Protein 2HAF (pdb70)

B-factor: mean 51.18, std 11.66, range [26.02, 93.66]

Foldseek 3Di:
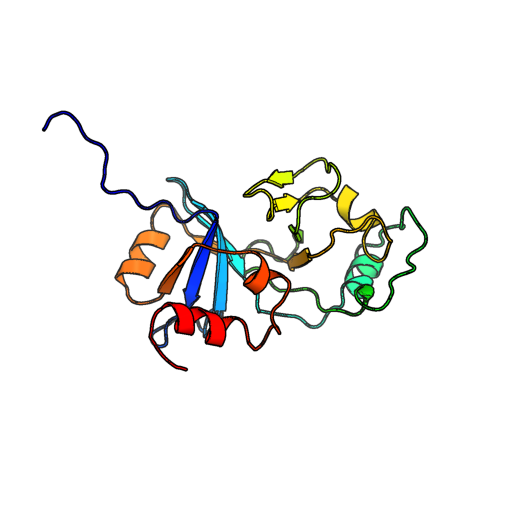DVDDDPPDDDQALKWWAFDPPADPVVCHGWIWHWHDDDQFWTWIFTQQAFDDAFQLRVLVVVPPAAPDPLQQVPSRRHTAGAGADAQQVFKKKWFQDADDDDAKADDDNGIIIGRDPVQSNCPSHPRHGPFIHIHGGHHITGRCVVVVCVVVSGTDMDRHDVCLRGPAPSVCSNQVVCVVVVDHD

CATH classification: 3.40.1740.10 (+1 more: 3.30.70.1300)

Secondary structure (DSSP, 8-state):
-----------TTEEEEE-SS--SGGGTT-EEEEEEEEBTEEEEEESS-EEEEEHHHHHHHTT---SS-----SGGGSEEEE--SEEEEEEEEEE---S--SSEEE-SSS-EEE-SGGGGGGTTSTTS-SSEEEEEEEEEEETTHHHHHHHTTSEEEEE--HHHHHSS-GGGHHHHHHHHTS---

Solvent-accessible surface area: 9983 Å² total; per-residue (Å²): 152,147,148,154,133,46,191,89,97,77,9,37,38,48,4,0,0,1,46,103,71,35,78,72,111,89,19,60,154,0,0,0,0,0,4,88,21,64,95,124,5,9,33,0,0,8,0,23,22,64,63,148,70,52,4,13,19,12,8,158,136,68,120,25,148,64,60,124,118,49,75,67,88,115,43,16,135,117,52,0,10,21,0,0,67,56,47,98,113,142,34,20,7,0,2,41,45,119,78,162,15,138,49,54,86,122,42,38,119,59,1,1,5,0,75,16,126,44,0,17,34,15,0,0,0,131,17,8,4,158,10,32,12,1,0,43,0,50,1,38,22,84,65,30,36,1,50,78,49,41,112,107,92,10,7,48,46,26,72,14,57,22,88,17,1,36,81,15,69,34,159,60,3,29,56,82,5,3,97,145,49,60,74,90,103

Radius of gyration: 17.04 Å; Cα contacts (8 Å, |Δi|>4): 390; chains: 1; bounding box: 37×43×51 Å

Str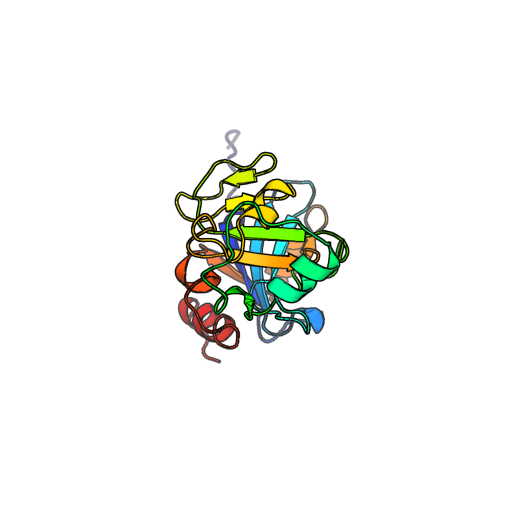ucture (mmCIF, N/CA/C/O backbone):
data_2HAF
#
_entry.id   2HAF
#
_cell.length_a   59.36
_cell.length_b   59.36
_cell.length_c   236.74
_cell.angle_alpha   90.00
_cell.angle_beta   90.00
_cell.angle_gamma   120.00
#
_symmetry.space_group_name_H-M   'P 61 2 2'
#
loop_
_entity.id
_entity.type
_entity.pdbx_description
1 polymer 'Putative translation repressor'
2 water water
#
loop_
_atom_site.group_PDB
_atom_site.id
_atom_site.type_symbol
_atom_site.label_atom_id
_atom_site.label_alt_id
_atom_site.label_comp_id
_atom_site.label_asym_id
_atom_site.label_entity_id
_atom_site.label_seq_id
_atom_site.pdbx_PDB_ins_code
_atom_site.Cartn_x
_atom_site.Cartn_y
_atom_site.Cartn_z
_atom_site.occupancy
_atom_site.B_iso_or_equiv
_atom_site.auth_seq_id
_atom_site.auth_comp_id
_atom_site.auth_asym_id
_atom_site.auth_atom_id
_atom_site.pdbx_PDB_model_num
ATOM 1 N N . SER A 1 8 ? -17.934 3.447 -35.643 1.00 63.44 8 SER A N 1
ATOM 2 C CA . SER A 1 8 ? -17.551 4.810 -35.098 1.00 64.82 8 SER A CA 1
ATOM 3 C C . SER A 1 8 ? -18.373 5.240 -33.883 1.00 64.86 8 SER A C 1
ATOM 4 O O . SER A 1 8 ? -17.879 5.886 -32.978 1.00 65.84 8 SER A O 1
ATOM 7 N N . ASP A 1 9 ? -19.660 4.941 -33.890 1.00 63.46 9 ASP A N 1
ATOM 8 C CA . ASP A 1 9 ? -20.516 5.184 -32.726 1.00 61.15 9 ASP A CA 1
ATOM 9 C C . ASP A 1 9 ? -20.490 3.866 -31.924 1.00 59.76 9 ASP A C 1
ATOM 10 O O . ASP A 1 9 ? -20.820 3.806 -30.724 1.00 59.35 9 ASP A O 1
ATOM 15 N N . ILE A 1 10 ? -20.086 2.806 -32.620 1.00 58.81 10 ILE A N 1
ATOM 16 C CA . ILE A 1 10 ? -19.964 1.477 -32.036 1.00 57.23 10 ILE A CA 1
ATOM 17 C C . ILE A 1 10 ? -18.593 1.377 -31.401 1.00 57.21 10 ILE A C 1
ATOM 18 O O . ILE A 1 10 ? -17.573 1.335 -32.085 1.00 55.38 10 ILE A O 1
ATOM 23 N N . GLU A 1 11 ? -18.596 1.378 -30.078 1.00 59.25 11 GLU A N 1
ATOM 24 C CA . GLU A 1 11 ? -17.384 1.295 -29.294 1.00 62.83 11 GLU A CA 1
ATOM 25 C C . GLU A 1 11 ? -17.297 -0.086 -28.679 1.00 64.96 11 GLU A C 1
ATOM 26 O O . GLU A 1 11 ? -18.307 -0.752 -28.464 1.00 65.70 11 GLU A O 1
ATOM 32 N N . VAL A 1 12 ? -16.079 -0.520 -28.399 1.00 67.37 12 VAL A N 1
ATOM 33 C CA . VAL A 1 12 ? -15.865 -1.821 -27.796 1.00 69.89 12 VAL A CA 1
ATOM 34 C C . VAL A 1 12 ? -14.702 -1.704 -26.817 1.00 73.10 12 VAL A C 1
ATOM 35 O O . VAL A 1 12 ? -14.579 -2.499 -25.887 1.00 75.35 12 VAL A O 1
ATOM 39 N N . GLY A 1 13 ? -13.864 -0.690 -27.015 1.00 75.38 13 GLY A N 1
ATOM 40 C CA . GLY A 1 13 ? -12.724 -0.499 -26.140 1.00 78.22 13 GLY A CA 1
ATOM 41 C C . GLY A 1 13 ? -11.745 -1.638 -26.320 1.00 80.86 13 GLY A C 1
ATOM 42 O O . GLY A 1 13 ? -12.122 -2.807 -26.268 1.00 80.69 13 GLY A O 1
ATOM 43 N N . HIS A 1 14 ? -10.480 -1.307 -26.542 1.00 84.07 14 HIS A N 1
ATOM 44 C CA . HIS A 1 14 ? -9.467 -2.334 -26.739 1.00 87.07 14 HIS A CA 1
ATOM 45 C C . HIS A 1 14 ? -9.434 -3.239 -25.508 1.00 87.81 14 HIS A C 1
ATOM 46 O O . HIS A 1 14 ? -9.001 -4.393 -25.582 1.00 87.51 14 HIS A O 1
ATOM 53 N N . SER A 1 15 ? -9.899 -2.695 -24.382 1.00 88.67 15 SER A N 1
ATOM 54 C CA . SER A 1 15 ? -9.950 -3.421 -23.111 1.00 89.69 15 SER A CA 1
ATOM 55 C C . SER A 1 15 ? -8.655 -4.184 -22.814 1.00 89.58 15 SER A C 1
ATOM 56 O O . SER A 1 15 ? -7.584 -3.835 -23.320 1.00 90.26 15 SER A O 1
ATOM 59 N N . MET A 1 16 ? -8.770 -5.217 -21.979 1.00 88.35 16 MET A N 1
ATOM 60 C CA . MET A 1 16 ? -7.640 -6.065 -21.602 1.00 86.41 16 MET A CA 1
ATOM 61 C C . MET A 1 16 ? -8.059 -7.091 -20.545 1.00 84.54 16 MET A C 1
ATOM 62 O O . MET A 1 16 ? -7.809 -8.291 -20.704 1.00 85.01 16 MET A O 1
ATOM 67 N N . ASN A 1 17 ? -8.713 -6.604 -19.487 1.00 80.79 17 ASN A N 1
ATOM 68 C CA . ASN A 1 17 ? -9.181 -7.409 -18.353 1.00 76.97 17 ASN A CA 1
ATOM 69 C C . ASN A 1 17 ? -8.166 -8.442 -17.849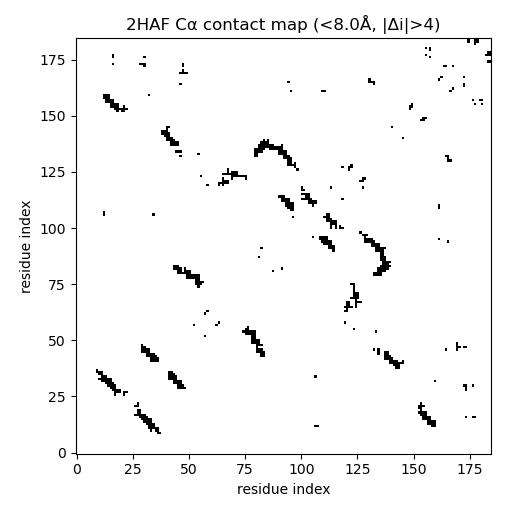 1.00 74.20 17 ASN A C 1
ATOM 70 O O . ASN A 1 17 ? -8.057 -9.552 -18.379 1.00 74.10 17 ASN A O 1
ATOM 75 N N . LEU A 1 18 ? -7.451 -8.069 -16.795 1.00 70.08 18 LEU A N 1
ATOM 76 C CA . LEU A 1 18 ? -6.423 -8.919 -16.217 1.00 66.00 18 LEU A CA 1
ATOM 77 C C . LEU A 1 18 ? -6.864 -9.935 -15.167 1.00 63.87 18 LEU A C 1
ATOM 78 O O . LEU A 1 18 ? -6.039 -10.373 -14.369 1.00 64.16 18 LEU A O 1
ATOM 83 N N . THR A 1 19 ? -8.135 -10.324 -15.132 1.00 60.41 19 THR A N 1
ATOM 84 C CA . THR A 1 19 ? -8.498 -11.314 -14.124 1.00 58.31 19 THR A CA 1
ATOM 85 C C . THR A 1 19 ? -7.986 -12.637 -14.671 1.00 55.09 19 THR A C 1
ATOM 86 O O . THR A 1 19 ? -7.892 -12.814 -15.885 1.00 52.93 19 THR A O 1
ATOM 90 N N . ASN A 1 20 ? -7.652 -13.555 -13.770 1.00 52.54 20 ASN A N 1
ATOM 91 C CA . ASN A 1 20 ? -7.081 -14.847 -14.140 1.00 50.65 20 ASN A CA 1
ATOM 92 C C . ASN A 1 20 ? -5.796 -14.624 -14.941 1.00 48.95 20 ASN A C 1
ATOM 93 O O . ASN A 1 20 ? -5.462 -15.381 -15.858 1.00 47.52 20 ASN A O 1
ATOM 98 N N . HIS A 1 21 ? -5.085 -13.565 -14.572 1.00 46.42 21 HIS A N 1
ATOM 99 C CA . HIS A 1 21 ? -3.831 -13.196 -15.208 1.00 44.36 21 HIS A CA 1
ATOM 100 C C . HIS A 1 21 ? -2.782 -13.006 -14.123 1.00 42.93 21 HIS A C 1
ATOM 101 O O . HIS A 1 21 ? -3.110 -12.632 -12.991 1.00 42.39 21 HIS A O 1
ATOM 108 N N . PHE A 1 22 ? -1.526 -13.272 -14.470 1.00 40.39 22 PHE A N 1
ATOM 109 C CA . PHE A 1 22 ? -0.427 -13.094 -13.529 1.00 39.21 22 PHE A CA 1
ATOM 110 C C . PHE A 1 22 ? 0.239 -11.746 -13.769 1.00 38.85 22 PHE A C 1
ATOM 111 O O . PHE A 1 22 ? 0.431 -11.338 -14.910 1.00 41.26 22 PHE A O 1
ATOM 119 N N . LEU A 1 23 ? 0.583 -11.044 -12.707 1.00 38.02 23 LEU A N 1
ATOM 120 C CA . LEU A 1 23 ? 1.319 -9.802 -12.872 1.00 39.30 23 LEU A CA 1
ATOM 121 C C . LEU A 1 23 ? 2.746 -10.209 -12.512 1.00 40.65 23 LEU A C 1
ATOM 122 O O . LEU A 1 23 ? 2.989 -10.706 -11.410 1.00 43.38 23 LEU A O 1
ATOM 127 N N . VAL A 1 24 ? 3.686 -10.027 -13.430 1.00 39.18 24 VAL A N 1
ATOM 128 C CA . VAL A 1 24 ? 5.062 -10.410 -13.165 1.00 38.49 24 VAL A CA 1
ATOM 129 C C . VAL A 1 24 ? 5.923 -9.187 -12.896 1.00 40.15 24 VAL A C 1
ATOM 130 O O . VAL A 1 24 ? 6.122 -8.364 -13.782 1.00 41.79 24 VAL A O 1
ATOM 134 N N . ALA A 1 25 ? 6.428 -9.061 -11.674 1.00 41.66 25 ALA A N 1
ATOM 135 C CA . ALA A 1 25 ? 7.276 -7.929 -11.323 1.00 43.86 25 ALA A CA 1
ATOM 136 C C . ALA A 1 25 ? 8.428 -7.828 -12.318 1.00 47.70 25 ALA A C 1
ATOM 137 O O . ALA A 1 25 ? 9.030 -8.835 -12.689 1.00 47.76 25 ALA A O 1
ATOM 139 N N . MET A 1 26 ? 8.728 -6.610 -12.756 1.00 52.74 26 MET A N 1
ATOM 140 C CA . MET A 1 26 ? 9.818 -6.383 -13.701 1.00 57.23 26 MET A CA 1
ATOM 141 C C . MET A 1 26 ? 11.024 -5.755 -13.007 1.00 57.89 26 MET A C 1
ATOM 142 O O . MET A 1 26 ? 10.861 -5.037 -12.020 1.00 59.72 26 MET A O 1
ATOM 147 N N . PRO A 1 27 ? 12.250 -6.026 -13.503 1.00 58.64 27 PRO A N 1
ATOM 148 C CA . PRO A 1 27 ? 13.472 -5.464 -12.913 1.00 58.70 27 PRO A CA 1
ATOM 149 C C . PRO A 1 27 ? 13.296 -4.016 -12.437 1.00 59.35 27 PRO A C 1
ATOM 150 O O . PRO A 1 27 ? 13.739 -3.657 -11.348 1.00 57.51 27 PRO A O 1
ATOM 154 N N . SER A 1 28 ? 12.638 -3.193 -13.250 1.00 61.68 28 SER A N 1
ATOM 155 C CA . SER A 1 28 ? 12.379 -1.804 -12.868 1.00 63.20 28 SER A CA 1
ATOM 156 C C . SER A 1 28 ? 11.087 -1.711 -12.030 1.00 64.31 28 SER A C 1
ATOM 157 O O . SER A 1 28 ? 10.134 -1.017 -12.404 1.00 64.13 28 SER A O 1
ATOM 160 N N . MET A 1 29 ? 11.074 -2.427 -10.900 1.00 65.74 29 MET A N 1
ATOM 161 C CA . MET A 1 29 ? 9.941 -2.451 -9.963 1.00 66.92 29 MET A CA 1
ATOM 162 C C . MET A 1 29 ? 10.276 -1.584 -8.745 1.00 67.35 29 MET A C 1
ATOM 163 O O . MET A 1 29 ? 11.368 -1.707 -8.188 1.00 67.76 29 MET A O 1
ATOM 168 N N . LYS A 1 30 ? 9.348 -0.718 -8.332 1.00 67.39 30 LYS A N 1
ATOM 169 C CA . LYS A 1 30 ? 9.571 0.167 -7.180 1.00 67.60 30 LYS A CA 1
ATOM 170 C C . LYS A 1 30 ? 9.310 -0.488 -5.809 1.00 67.97 30 LYS A C 1
ATOM 171 O O . LYS A 1 30 ? 10.247 -0.971 -5.162 1.00 67.94 30 LYS A O 1
ATOM 173 N N . ASP A 1 31 ? 8.047 -0.496 -5.374 1.00 67.51 31 ASP A N 1
ATOM 174 C CA . ASP A 1 31 ? 7.647 -1.084 -4.085 1.00 66.84 31 ASP A CA 1
ATOM 175 C C . ASP A 1 31 ? 8.435 -2.384 -3.833 1.00 64.77 31 ASP A C 1
ATOM 176 O O . ASP A 1 31 ? 8.006 -3.461 -4.251 1.00 64.61 31 ASP A O 1
ATOM 181 N N . PRO A 1 32 ? 9.586 -2.293 -3.126 1.00 62.63 32 PRO A N 1
ATOM 182 C CA . PRO A 1 32 ? 10.471 -3.425 -2.799 1.00 60.44 32 PRO A CA 1
ATOM 183 C C . PRO A 1 32 ? 9.679 -4.644 -2.351 1.00 58.01 32 PRO A C 1
ATOM 184 O O . PRO A 1 32 ? 10.104 -5.784 -2.509 1.00 56.53 32 PRO A O 1
ATOM 188 N N . TYR A 1 33 ? 8.523 -4.363 -1.770 1.00 56.09 33 TYR A N 1
ATOM 189 C CA . TYR A 1 33 ? 7.611 -5.378 -1.290 1.00 54.05 33 TYR A CA 1
ATOM 190 C C . TYR A 1 33 ? 7.332 -6.361 -2.433 1.00 52.60 33 TYR A C 1
ATOM 191 O O . TYR A 1 33 ? 7.256 -7.576 -2.222 1.00 52.32 33 TYR A O 1
ATOM 200 N N . PHE A 1 34 ? 7.189 -5.817 -3.645 1.00 48.90 34 PHE A N 1
ATOM 201 C CA . PHE A 1 34 ? 6.886 -6.613 -4.829 1.00 44.42 34 PHE A CA 1
ATOM 202 C C . PHE A 1 34 ? 8.079 -7.005 -5.694 1.00 44.01 34 PHE A C 1
ATOM 203 O O . PHE A 1 34 ? 7.898 -7.592 -6.769 1.00 43.11 34 PHE A O 1
ATOM 211 N N . LYS A 1 35 ? 9.289 -6.692 -5.232 1.00 42.88 35 LYS A N 1
ATOM 212 C CA . LYS A 1 35 ? 10.490 -7.024 -5.991 1.00 41.43 35 LYS A CA 1
ATOM 213 C C . LYS A 1 35 ? 10.516 -8.519 -6.283 1.00 41.16 35 LYS A C 1
ATOM 214 O O . LYS A 1 35 ? 10.704 -9.330 -5.379 1.00 39.56 35 LYS A O 1
ATOM 216 N N . ARG A 1 36 ? 10.317 -8.864 -7.555 1.00 41.78 36 ARG A N 1
ATOM 217 C CA . ARG A 1 36 ? 10.309 -10.251 -8.028 1.00 41.66 36 ARG A CA 1
ATOM 218 C C . ARG A 1 36 ? 9.109 -11.037 -7.545 1.00 39.19 36 ARG A C 1
ATOM 219 O O . ARG A 1 36 ? 9.239 -12.175 -7.096 1.00 40.60 36 ARG A O 1
ATOM 227 N N . SER A 1 37 ? 7.938 -10.430 -7.650 1.00 36.25 37 SER A N 1
ATOM 228 C CA . SER A 1 37 ? 6.703 -11.068 -7.223 1.00 32.26 37 SER A CA 1
ATOM 229 C C . SER A 1 37 ? 5.911 -11.535 -8.426 1.00 30.49 37 SER A C 1
ATOM 230 O O . SER A 1 37 ? 6.126 -11.078 -9.544 1.00 30.62 37 SER A O 1
ATOM 233 N N . VAL A 1 38 ? 5.018 -12.482 -8.202 1.00 30.32 38 VAL A N 1
ATOM 234 C CA . VAL A 1 38 ? 4.142 -12.966 -9.262 1.00 31.24 38 VAL A CA 1
ATOM 235 C C . VAL A 1 38 ? 2.780 -12.830 -8.608 1.00 33.48 38 VAL A C 1
ATOM 236 O O . VAL A 1 38 ? 2.560 -13.316 -7.487 1.00 34.62 38 VAL A O 1
ATOM 240 N N . ILE A 1 39 ? 1.864 -12.152 -9.279 1.00 33.78 39 ILE A N 1
ATOM 241 C CA . ILE A 1 39 ? 0.568 -11.954 -8.670 1.00 34.94 39 ILE A CA 1
ATOM 242 C C . ILE A 1 39 ? -0.601 -12.466 -9.480 1.00 35.75 39 ILE A C 1
ATOM 243 O O . ILE A 1 39 ? -0.752 -12.140 -10.659 1.00 36.24 39 ILE A O 1
ATOM 248 N N . TYR A 1 40 ? -1.422 -13.289 -8.839 1.00 36.88 40 TYR A N 1
ATOM 249 C CA . TYR A 1 40 ? -2.599 -13.807 -9.501 1.00 38.46 40 TYR A CA 1
ATOM 250 C C . TYR A 1 40 ? -3.665 -12.761 -9.312 1.00 40.64 40 TYR A C 1
ATOM 251 O O . TYR A 1 40 ? -4.009 -12.413 -8.172 1.00 39.66 40 TYR A O 1
ATOM 260 N N . ILE A 1 41 ? -4.175 -12.246 -10.426 1.00 42.22 41 ILE A N 1
ATOM 261 C CA . ILE A 1 41 ? -5.209 -11.230 -10.360 1.00 44.08 41 ILE A CA 1
ATOM 262 C C . ILE A 1 41 ? -6.601 -11.850 -10.296 1.00 46.01 41 ILE A C 1
ATOM 263 O O . ILE A 1 41 ? -7.039 -12.571 -11.206 1.00 44.65 41 ILE A O 1
ATOM 268 N N . CYS A 1 42 ? -7.270 -11.559 -9.182 1.00 48.16 42 CYS A N 1
ATOM 269 C CA . CYS A 1 42 ? -8.601 -12.062 -8.888 1.00 51.03 42 CYS A CA 1
ATOM 270 C C . CYS A 1 42 ? -9.713 -11.225 -9.460 1.00 52.04 42 CYS A C 1
ATOM 271 O O . CYS A 1 42 ? -10.533 -11.712 -10.235 1.00 51.58 42 CYS A O 1
ATOM 274 N N . GLU A 1 43 ? -9.747 -9.963 -9.056 1.00 54.08 43 GLU A N 1
ATOM 275 C CA . GLU A 1 43 ? -10.770 -9.059 -9.532 1.00 56.85 43 GLU A CA 1
ATOM 276 C C . GLU A 1 43 ? -10.154 -7.879 -10.269 1.00 57.84 43 GLU A C 1
ATOM 277 O O . GLU A 1 43 ? -9.096 -7.378 -9.897 1.00 57.21 43 GLU A O 1
ATOM 283 N N . HIS A 1 44 ? -10.827 -7.440 -11.322 1.00 59.67 44 HIS A N 1
ATOM 284 C CA . HIS A 1 44 ? -10.334 -6.324 -12.104 1.00 62.77 44 HIS A CA 1
ATOM 285 C C . HIS A 1 44 ? -11.478 -5.587 -12.794 1.00 64.69 44 HIS A C 1
ATOM 286 O O . HIS A 1 44 ? -11.741 -5.792 -13.980 1.00 64.78 44 HIS A O 1
ATOM 293 N N . ASN A 1 45 ? -12.158 -4.731 -12.039 1.00 66.83 45 ASN A N 1
ATOM 294 C CA . ASN A 1 45 ? -13.274 -3.951 -12.559 1.00 68.32 45 ASN A CA 1
ATOM 295 C C . ASN A 1 45 ? -12.850 -2.492 -12.611 1.00 70.07 45 ASN A C 1
ATOM 296 O O . ASN A 1 45 ? -11.657 -2.181 -12.606 1.00 69.89 45 ASN A O 1
ATOM 301 N N . GLN A 1 46 ? -13.836 -1.599 -12.639 1.00 71.61 46 GLN A N 1
ATOM 302 C CA . GLN A 1 46 ? -13.573 -0.163 -12.699 1.00 71.79 46 GLN A CA 1
ATOM 303 C C . GLN A 1 46 ? -13.550 0.493 -11.323 1.00 70.95 46 GLN A C 1
ATOM 304 O O . GLN A 1 46 ? -13.800 1.690 -11.197 1.00 72.10 46 GLN A O 1
ATOM 306 N N . ASP A 1 47 ? -13.249 -0.290 -10.295 1.00 69.38 47 ASP A N 1
ATOM 307 C CA . ASP A 1 47 ? -13.189 0.223 -8.931 1.00 68.47 47 ASP A CA 1
ATOM 308 C C . ASP A 1 47 ? -11.871 -0.200 -8.308 1.00 67.44 47 ASP A C 1
ATOM 309 O O . ASP A 1 47 ? -11.703 -0.157 -7.085 1.00 66.99 47 ASP A O 1
ATOM 314 N N . GLY A 1 48 ? -10.938 -0.609 -9.164 1.00 66.16 48 GLY A N 1
ATOM 315 C CA . GLY A 1 48 ? -9.638 -1.059 -8.702 1.00 62.64 48 GLY A CA 1
ATOM 316 C C . GLY A 1 48 ? -9.403 -2.530 -9.015 1.00 60.82 48 GLY A C 1
ATOM 317 O O . GLY A 1 48 ? -10.146 -3.137 -9.798 1.00 59.69 48 GLY A O 1
ATOM 318 N N . ALA A 1 49 ? -8.376 -3.107 -8.391 1.00 58.70 49 ALA A N 1
ATOM 319 C CA . ALA A 1 49 ? -8.029 -4.505 -8.618 1.00 55.86 49 ALA A CA 1
ATOM 320 C C . ALA A 1 49 ? -7.676 -5.241 -7.330 1.00 54.03 49 ALA A C 1
ATOM 321 O O . ALA A 1 49 ? -7.281 -4.624 -6.337 1.00 53.47 49 ALA A O 1
ATOM 323 N N . MET A 1 50 ? -7.823 -6.564 -7.362 1.00 52.14 50 MET A N 1
ATOM 324 C CA . MET A 1 50 ? -7.520 -7.420 -6.217 1.00 50.77 50 MET A CA 1
ATOM 325 C C . MET A 1 50 ? -6.727 -8.656 -6.664 1.00 49.32 50 MET A C 1
ATOM 326 O O . MET A 1 50 ? -7.226 -9.490 -7.431 1.00 48.73 50 MET A O 1
ATOM 331 N N . GLY A 1 51 ? -5.489 -8.764 -6.187 1.00 46.93 51 GLY A N 1
ATOM 332 C CA . GLY A 1 51 ? -4.656 -9.897 -6.552 1.00 45.43 51 GLY A CA 1
ATOM 333 C C . GLY A 1 51 ? -4.015 -10.581 -5.360 1.00 44.83 51 GLY A C 1
ATOM 334 O O . GLY A 1 51 ? -3.985 -10.040 -4.250 1.00 45.47 51 GLY A O 1
ATOM 335 N N . LEU A 1 52 ? -3.497 -11.782 -5.584 1.00 42.92 52 LEU A N 1
ATOM 336 C CA . LEU A 1 52 ? -2.845 -12.537 -4.519 1.00 39.86 52 LEU A CA 1
ATOM 337 C C . LEU A 1 52 ? -1.430 -12.884 -4.923 1.00 38.56 52 LEU A C 1
ATOM 338 O O . LEU A 1 52 ? -1.214 -13.486 -5.975 1.00 37.96 52 LEU A O 1
ATOM 343 N N . MET A 1 53 ? -0.462 -12.484 -4.107 1.00 38.09 53 MET A N 1
ATOM 344 C CA . MET A 1 53 ? 0.918 -12.830 -4.408 1.00 39.65 53 MET A CA 1
ATOM 345 C C . MET A 1 53 ? 0.974 -14.337 -4.258 1.00 39.32 53 MET A C 1
ATOM 346 O O . MET A 1 53 ? 0.350 -14.887 -3.354 1.00 40.03 53 MET A O 1
ATOM 351 N N . ILE A 1 54 ? 1.718 -15.013 -5.121 1.00 38.27 54 ILE A N 1
ATOM 352 C CA . ILE A 1 54 ? 1.789 -16.458 -5.017 1.00 38.96 54 ILE A CA 1
ATOM 353 C C . ILE A 1 54 ? 3.181 -17.014 -4.706 1.00 38.95 54 ILE A C 1
ATOM 354 O O . ILE A 1 54 ? 3.374 -18.236 -4.734 1.00 39.65 54 ILE A O 1
ATOM 359 N N . ASN A 1 55 ? 4.144 -16.139 -4.407 1.00 37.07 55 ASN A N 1
ATOM 360 C CA . ASN A 1 55 ? 5.500 -16.595 -4.116 1.00 35.20 55 ASN A CA 1
ATOM 361 C C . ASN A 1 55 ? 6.154 -15.912 -2.933 1.00 34.87 55 ASN A C 1
ATOM 362 O O . ASN A 1 55 ? 7.371 -15.852 -2.834 1.00 34.56 55 ASN A O 1
ATOM 367 N N . ALA A 1 56 ? 5.341 -15.406 -2.023 1.00 35.21 56 ALA A N 1
ATOM 368 C CA . ALA A 1 56 ? 5.882 -14.770 -0.842 1.00 35.06 56 ALA A CA 1
ATOM 369 C C . ALA A 1 56 ? 5.502 -15.621 0.359 1.00 36.93 56 ALA A C 1
ATOM 370 O O . ALA A 1 56 ? 4.512 -15.338 1.026 1.00 39.52 56 ALA A O 1
ATOM 372 N N . PRO A 1 57 ? 6.263 -16.696 0.631 1.00 37.79 57 PRO A N 1
ATOM 373 C CA . PRO A 1 57 ? 5.996 -17.592 1.770 1.00 37.72 57 PRO A CA 1
ATOM 374 C C . PRO A 1 57 ? 6.379 -16.923 3.076 1.00 37.74 57 PRO A C 1
ATOM 375 O O . PRO A 1 57 ? 7.275 -16.102 3.083 1.00 37.67 57 PRO A O 1
ATOM 379 N N . ILE A 1 58 ? 5.704 -17.265 4.172 1.00 39.76 58 ILE A N 1
ATOM 380 C CA . ILE A 1 58 ? 6.018 -16.665 5.466 1.00 40.45 58 ILE A CA 1
ATOM 381 C C . ILE A 1 58 ? 6.373 -17.675 6.525 1.00 42.90 58 ILE A C 1
ATOM 382 O O . ILE A 1 58 ? 6.358 -18.878 6.284 1.00 42.85 58 ILE A O 1
ATOM 387 N N . ASP A 1 59 ? 6.671 -17.162 7.715 1.00 47.28 59 ASP A N 1
ATOM 388 C CA . ASP A 1 59 ? 7.094 -17.972 8.853 1.00 49.90 59 ASP A CA 1
ATOM 389 C C . ASP A 1 59 ? 6.069 -18.826 9.549 1.00 50.01 59 ASP A C 1
ATOM 390 O O . ASP A 1 59 ? 6.293 -19.241 10.681 1.00 51.43 59 ASP A O 1
ATOM 395 N N . ILE A 1 60 ? 4.950 -19.094 8.896 1.00 49.82 60 ILE A N 1
ATOM 396 C CA . ILE A 1 60 ? 3.922 -19.914 9.506 1.00 47.58 60 ILE A CA 1
ATOM 397 C C . ILE A 1 60 ? 3.563 -21.044 8.572 1.00 46.53 60 ILE A C 1
ATOM 398 O O . ILE A 1 60 ? 3.449 -20.853 7.363 1.00 46.16 60 ILE A O 1
ATOM 403 N N . THR A 1 61 ? 3.382 -22.227 9.138 1.00 46.20 61 THR A N 1
ATOM 404 C CA . THR A 1 61 ? 3.017 -23.386 8.345 1.00 44.82 61 THR A CA 1
ATOM 405 C C . THR A 1 61 ? 1.491 -23.520 8.306 1.00 42.85 61 THR A C 1
ATOM 406 O O . THR A 1 61 ? 0.784 -22.923 9.124 1.00 40.30 61 THR A O 1
ATOM 410 N N . VAL A 1 62 ? 0.990 -24.295 7.345 1.00 41.85 62 VAL A N 1
ATOM 411 C CA . VAL A 1 62 ? -0.448 -24.499 7.195 1.00 39.64 62 VAL A CA 1
ATOM 412 C C . VAL A 1 62 ? -1.047 -25.072 8.466 1.00 39.93 62 VAL A C 1
ATOM 413 O O . VAL A 1 62 ? -2.061 -24.581 8.956 1.00 39.17 62 VAL A O 1
ATOM 417 N N . GLY A 1 63 ? -0.420 -26.110 9.008 1.00 40.54 63 GLY A N 1
ATOM 418 C CA . GLY A 1 63 ? -0.925 -26.666 10.247 1.00 40.94 63 GLY A CA 1
ATOM 419 C C . GLY A 1 63 ? -0.776 -25.604 11.330 1.00 42.07 63 GLY A C 1
ATOM 420 O O . GLY A 1 63 ? -1.549 -25.555 12.285 1.00 42.03 63 GLY A O 1
ATOM 421 N N . GLY A 1 64 ? 0.227 -24.743 11.166 1.00 42.83 64 GLY A N 1
ATOM 422 C CA . GLY A 1 64 ? 0.484 -23.686 12.126 1.00 43.09 64 GLY A CA 1
ATOM 423 C C . GLY A 1 64 ? -0.669 -22.728 12.340 1.00 44.63 64 GLY A C 1
ATOM 424 O O . GLY A 1 64 ? -1.089 -22.513 13.477 1.00 44.45 64 GLY A O 1
ATOM 425 N N . MET A 1 65 ? -1.190 -22.141 11.267 1.00 46.48 65 MET A N 1
ATOM 426 C CA . MET A 1 65 ? -2.292 -21.200 11.422 1.00 48.14 65 MET A CA 1
ATOM 427 C C . MET A 1 65 ? -3.600 -21.939 11.634 1.00 48.67 65 MET A C 1
ATOM 428 O O . MET A 1 65 ? -4.572 -21.374 12.137 1.00 48.42 65 MET A O 1
ATOM 433 N N . LEU A 1 66 ? -3.621 -23.211 11.259 1.00 48.85 66 LEU A N 1
ATOM 434 C CA . LEU A 1 66 ? -4.818 -24.006 11.452 1.00 49.56 66 LEU A CA 1
ATOM 435 C C . LEU A 1 66 ? -4.958 -24.155 12.968 1.00 52.27 66 LEU A C 1
ATOM 436 O O . LEU A 1 66 ? -6.055 -24.020 13.519 1.00 52.80 66 LEU A O 1
ATOM 441 N N . LYS A 1 67 ? -3.833 -24.407 13.638 1.00 54.16 67 LYS A N 1
ATOM 442 C CA . LYS A 1 67 ? -3.813 -24.554 15.089 1.00 56.36 67 LYS A CA 1
ATOM 443 C C . LYS A 1 67 ? -4.019 -23.199 15.732 1.00 57.43 67 LYS A C 1
ATOM 444 O O . LYS A 1 67 ? -4.653 -23.089 16.779 1.00 57.53 67 LYS A O 1
ATOM 450 N N . GLN A 1 68 ? -3.477 -22.166 15.098 1.00 58.53 68 GLN A N 1
ATOM 451 C CA . GLN A 1 68 ? -3.615 -20.808 15.605 1.00 59.20 68 GLN A CA 1
ATOM 452 C C . GLN A 1 68 ? -5.065 -20.353 15.545 1.00 59.90 68 GLN A C 1
ATOM 453 O O . GLN A 1 68 ? -5.622 -19.910 16.545 1.00 61.58 68 GLN A O 1
ATOM 459 N N . VAL A 1 69 ? -5.671 -20.450 14.368 1.00 60.41 69 VAL A N 1
ATOM 460 C CA . VAL A 1 69 ? -7.068 -20.063 14.206 1.00 60.60 69 VAL A CA 1
ATOM 461 C C . VAL A 1 69 ? -7.927 -21.065 14.979 1.00 61.17 69 VAL A C 1
ATOM 462 O O . VAL A 1 69 ? -9.136 -20.889 15.129 1.00 60.35 69 VAL A O 1
ATOM 466 N N . ASP A 1 70 ? -7.282 -22.125 15.455 1.00 61.27 70 ASP A N 1
ATOM 467 C CA . ASP A 1 70 ? -7.937 -23.167 16.231 1.00 62.63 70 ASP A CA 1
ATOM 468 C C . ASP A 1 70 ? -9.130 -23.809 15.524 1.00 62.77 70 ASP A C 1
ATOM 469 O O . ASP A 1 70 ? -10.254 -23.796 16.027 1.00 62.55 70 ASP A O 1
ATOM 474 N N . ILE A 1 71 ? -8.866 -24.390 14.361 1.00 62.48 71 ILE A N 1
ATOM 475 C CA . ILE A 1 71 ? -9.894 -25.043 13.565 1.00 62.23 71 ILE A CA 1
ATOM 476 C C . ILE A 1 71 ? -9.949 -26.537 13.860 1.00 63.00 71 ILE A C 1
ATOM 477 O O . ILE A 1 71 ? -8.959 -27.244 13.670 1.00 64.49 71 ILE A O 1
ATOM 482 N N . GLU A 1 72 ? -11.099 -27.019 14.320 1.00 62.48 72 GLU A N 1
ATOM 483 C CA . GLU A 1 72 ? -11.241 -28.445 14.593 1.00 63.50 72 GLU A CA 1
ATOM 484 C C . GLU A 1 72 ? -11.458 -29.197 13.264 1.00 61.72 72 GLU A C 1
ATOM 485 O O . GLU A 1 72 ? -12.488 -29.035 12.605 1.00 60.38 72 GLU A O 1
ATOM 491 N N . PRO A 1 73 ? -10.475 -30.018 12.848 1.00 60.46 73 PRO A N 1
ATOM 492 C CA . PRO A 1 73 ? -10.584 -30.776 11.593 1.00 60.54 73 PRO A CA 1
ATOM 493 C C . PRO A 1 73 ? -11.805 -31.694 11.469 1.00 61.07 73 PRO A C 1
ATOM 494 O O . PRO A 1 73 ? -12.256 -32.298 12.447 1.00 61.78 73 PRO A O 1
ATOM 498 N N . ALA A 1 74 ? -12.341 -31.780 10.256 1.00 60.87 74 ALA A N 1
ATOM 499 C CA . ALA A 1 74 ? -13.502 -32.612 9.982 1.00 60.67 74 ALA A CA 1
ATOM 500 C C . ALA A 1 74 ? -13.099 -34.079 9.947 1.00 61.36 74 ALA A C 1
ATOM 501 O O . ALA A 1 74 ? -13.729 -34.918 10.592 1.00 62.85 74 ALA A O 1
ATOM 503 N N . TYR A 1 75 ? -12.048 -34.383 9.190 1.00 60.93 75 TYR A N 1
ATOM 504 C CA . TYR A 1 75 ? -11.557 -35.750 9.066 1.00 60.23 75 TYR A CA 1
ATOM 505 C C . TYR A 1 75 ? -10.147 -35.881 9.622 1.00 61.28 75 TYR A C 1
ATOM 506 O O . TYR A 1 75 ? -9.465 -34.884 9.858 1.00 61.95 75 TYR A O 1
ATOM 515 N N . PRO A 1 76 ? -9.699 -37.117 9.872 1.00 62.41 76 PRO A N 1
ATOM 516 C CA . PRO A 1 76 ? -8.343 -37.276 10.396 1.00 62.04 76 PRO A CA 1
ATOM 517 C C . PRO A 1 76 ? -7.387 -36.635 9.399 1.00 60.86 76 PRO A C 1
ATOM 518 O O . PRO A 1 76 ? -7.541 -36.801 8.188 1.00 61.26 76 PRO A O 1
ATOM 522 N N . GLN A 1 77 ? -6.412 -35.895 9.903 1.00 59.62 77 GLN A N 1
ATOM 523 C CA . GLN A 1 77 ? -5.458 -35.232 9.034 1.00 59.70 77 GLN A CA 1
ATOM 524 C C . GLN A 1 77 ? -4.319 -36.186 8.679 1.00 60.32 77 GLN A C 1
ATOM 525 O O . GLN A 1 77 ? -3.215 -36.076 9.205 1.00 61.45 77 GLN A O 1
ATOM 531 N N . SER A 1 78 ? -4.600 -37.116 7.770 1.00 59.69 78 SER A N 1
ATOM 532 C CA . SER A 1 78 ? -3.624 -38.114 7.354 1.00 60.51 78 SER A CA 1
ATOM 533 C C . SER A 1 78 ? -2.444 -37.591 6.552 1.00 61.17 78 SER A C 1
ATOM 534 O O . SER A 1 78 ? -1.328 -38.090 6.690 1.00 61.50 78 SER A O 1
ATOM 537 N N . HIS A 1 79 ? -2.675 -36.591 5.715 1.00 62.48 79 HIS A N 1
ATOM 538 C CA . HIS A 1 79 ? -1.590 -36.050 4.907 1.00 63.55 79 HIS A CA 1
ATOM 539 C C . HIS A 1 79 ? -0.351 -35.646 5.706 1.00 63.95 79 HIS A C 1
ATOM 540 O O . HIS A 1 79 ? 0.713 -36.244 5.532 1.00 63.78 79 HIS A O 1
ATOM 547 N N . GLN A 1 80 ? -0.475 -34.648 6.575 1.00 63.68 80 GLN A N 1
ATOM 548 C CA . GLN A 1 80 ? 0.652 -34.235 7.414 1.00 63.80 80 GLN A CA 1
ATOM 549 C C . GLN A 1 80 ? 1.889 -33.669 6.710 1.00 63.35 80 GLN A C 1
ATOM 550 O O . GLN A 1 80 ? 2.625 -32.874 7.297 1.00 63.20 80 GLN A O 1
ATOM 556 N N . GLU A 1 81 ? 2.143 -34.072 5.473 1.00 62.36 81 GLU A N 1
ATOM 557 C CA . GLU A 1 81 ? 3.307 -33.542 4.787 1.00 61.46 81 GLU A CA 1
ATOM 558 C C . GLU A 1 81 ? 2.977 -32.156 4.265 1.00 60.36 81 GLU A C 1
ATOM 559 O O . GLU A 1 81 ? 3.704 -31.193 4.525 1.00 61.11 81 GLU A O 1
ATOM 565 N N . ASN A 1 82 ? 1.871 -32.054 3.538 1.00 58.21 82 ASN A N 1
ATOM 566 C CA . ASN A 1 82 ? 1.456 -30.769 2.992 1.00 56.23 82 ASN A CA 1
ATOM 567 C C . ASN A 1 82 ? 1.013 -29.850 4.126 1.00 54.13 82 ASN A C 1
ATOM 568 O O . ASN A 1 82 ? 0.848 -28.644 3.927 1.00 54.30 82 ASN A O 1
ATOM 573 N N . LEU A 1 83 ? 0.816 -30.422 5.312 1.00 51.05 83 LEU A N 1
ATOM 574 C CA . LEU A 1 83 ? 0.369 -29.649 6.468 1.00 48.23 83 LEU A CA 1
ATOM 575 C C . LEU A 1 83 ? 1.533 -28.868 7.053 1.00 47.46 83 LEU A C 1
ATOM 576 O O . LEU A 1 83 ? 1.353 -27.964 7.873 1.00 45.62 83 LEU A O 1
ATOM 581 N N . LYS A 1 84 ? 2.731 -29.231 6.606 1.00 47.67 84 LYS A N 1
ATOM 582 C CA . LYS A 1 84 ? 3.958 -28.596 7.048 1.00 48.45 84 LYS A CA 1
ATOM 583 C C . LYS A 1 84 ? 4.418 -27.519 6.066 1.00 47.79 84 LYS A C 1
ATOM 584 O O . LYS A 1 84 ? 5.351 -26.760 6.363 1.00 46.65 84 LYS A O 1
ATOM 590 N N . LYS A 1 85 ? 3.764 -27.457 4.903 1.00 45.82 85 LYS A N 1
ATOM 591 C CA . LYS A 1 85 ? 4.100 -26.465 3.880 1.00 43.08 85 LYS A CA 1
ATOM 592 C C . LYS A 1 85 ? 3.833 -25.065 4.398 1.00 41.60 85 LYS A C 1
ATOM 593 O O . LYS A 1 85 ? 3.099 -24.874 5.373 1.00 41.64 85 LYS A O 1
ATOM 599 N N . PRO A 1 86 ? 4.415 -24.059 3.741 1.00 39.55 86 PRO A N 1
ATOM 600 C CA . PRO A 1 86 ? 4.231 -22.677 4.173 1.00 38.68 86 PRO A CA 1
ATOM 601 C C . PRO A 1 86 ? 2.969 -21.943 3.761 1.00 38.34 86 PRO A C 1
ATOM 602 O O . PRO A 1 86 ? 2.354 -22.220 2.728 1.00 37.28 86 PRO A O 1
ATOM 606 N N . VAL A 1 87 ? 2.601 -20.987 4.603 1.00 38.47 87 VAL A N 1
ATOM 607 C CA . VAL A 1 87 ? 1.466 -20.128 4.342 1.00 38.38 87 VAL A CA 1
ATOM 608 C C . VAL A 1 87 ? 2.110 -18.939 3.623 1.00 38.54 87 VAL A C 1
ATOM 609 O O . VAL A 1 87 ? 3.289 -18.644 3.850 1.00 37.71 87 VAL A O 1
ATOM 613 N N . PHE A 1 88 ? 1.358 -18.276 2.747 1.00 39.16 88 PHE A N 1
ATOM 614 C CA . PHE A 1 88 ? 1.894 -17.147 1.989 1.00 40.37 88 PHE A CA 1
ATOM 615 C C . PHE A 1 88 ? 1.316 -15.780 2.348 1.00 41.02 88 PHE A C 1
ATOM 616 O O . PHE A 1 88 ? 0.182 -15.664 2.828 1.00 42.13 88 PHE A O 1
ATOM 624 N N . ASN A 1 89 ? 2.114 -14.744 2.123 1.00 40.09 89 ASN A N 1
ATOM 625 C CA . ASN A 1 89 ? 1.657 -13.387 2.329 1.00 40.05 89 ASN A CA 1
ATOM 626 C C . ASN A 1 89 ? 1.065 -13.049 0.967 1.00 41.20 89 ASN A C 1
ATOM 627 O O . ASN A 1 89 ? 1.782 -13.051 -0.045 1.00 42.87 89 ASN A O 1
ATOM 632 N N . GLY A 1 90 ? -0.239 -12.793 0.929 1.00 40.08 90 GLY A N 1
ATOM 633 C CA . GLY A 1 90 ? -0.896 -12.497 -0.331 1.00 38.32 90 GLY A CA 1
ATOM 634 C C . GLY A 1 90 ? -0.822 -11.038 -0.709 1.00 37.75 90 GLY A C 1
ATOM 635 O O . GLY A 1 90 ? -1.081 -10.670 -1.858 1.00 37.62 90 GLY A O 1
ATOM 636 N N . GLY A 1 91 ? -0.464 -10.204 0.258 1.00 36.97 91 GLY A N 1
ATOM 637 C CA . GLY A 1 91 ? -0.373 -8.783 -0.005 1.00 37.95 91 GLY A CA 1
ATOM 638 C C . GLY A 1 91 ? -0.390 -7.961 1.268 1.00 38.29 91 GLY A C 1
ATOM 639 O O . GLY A 1 91 ? -0.608 -8.492 2.354 1.00 37.24 91 GLY A O 1
ATOM 640 N N . PRO A 1 92 ? -0.172 -6.648 1.157 1.00 40.09 92 PRO A N 1
ATOM 641 C CA . PRO A 1 92 ? -0.161 -5.759 2.318 1.00 41.24 92 PRO A CA 1
ATOM 642 C C . PRO A 1 92 ? -1.537 -5.445 2.879 1.00 43.08 92 PRO A C 1
ATOM 643 O O . PRO A 1 92 ? -1.656 -5.132 4.064 1.00 44.36 92 PRO A O 1
ATOM 647 N N . VAL A 1 93 ? -2.569 -5.529 2.039 1.00 43.51 93 VAL A N 1
ATOM 648 C CA . VAL A 1 93 ? -3.927 -5.213 2.480 1.00 44.81 93 VAL A CA 1
ATOM 649 C C . VAL A 1 93 ? -4.581 -6.360 3.251 1.00 43.89 93 VAL A C 1
ATOM 650 O O . VAL A 1 93 ? -4.414 -7.523 2.883 1.00 44.32 93 VAL A O 1
ATOM 654 N N . SER A 1 94 ? -5.321 -6.014 4.309 1.00 42.80 94 SER A N 1
ATOM 655 C CA . SER A 1 94 ? -6.026 -6.969 5.173 1.00 43.19 94 SER A CA 1
ATOM 656 C C . SER A 1 94 ? -5.234 -8.222 5.544 1.00 44.50 94 SER A C 1
ATOM 657 O O . SER A 1 94 ? -5.656 -9.358 5.293 1.00 44.91 94 SER A O 1
ATOM 660 N N . GLU A 1 95 ? -4.092 -7.996 6.178 1.00 43.71 95 GLU A N 1
ATOM 661 C CA . GLU A 1 95 ? -3.217 -9.070 6.572 1.00 43.60 95 GLU A CA 1
ATOM 662 C C . GLU A 1 95 ? -3.814 -10.018 7.605 1.00 44.65 95 GLU A C 1
ATOM 663 O O . GLU A 1 95 ? -3.248 -11.071 7.882 1.00 44.24 95 GLU A O 1
ATOM 669 N N . ASP A 1 96 ? -4.962 -9.655 8.167 1.00 46.06 96 ASP A N 1
ATOM 670 C CA . ASP A 1 96 ? -5.607 -10.498 9.169 1.00 45.93 96 ASP A CA 1
ATOM 671 C C . ASP A 1 96 ? -6.625 -11.404 8.512 1.00 45.88 96 ASP A C 1
ATOM 672 O O . ASP A 1 96 ? -7.240 -12.222 9.178 1.00 46.31 96 ASP A O 1
ATOM 677 N N . ARG A 1 97 ? -6.800 -11.257 7.204 1.00 45.58 97 ARG A N 1
ATOM 678 C CA . ARG A 1 97 ? -7.762 -12.075 6.476 1.00 47.37 97 ARG A CA 1
ATOM 679 C C . ARG A 1 97 ? -7.097 -13.198 5.671 1.00 47.07 97 ARG A C 1
ATOM 680 O O . ARG A 1 97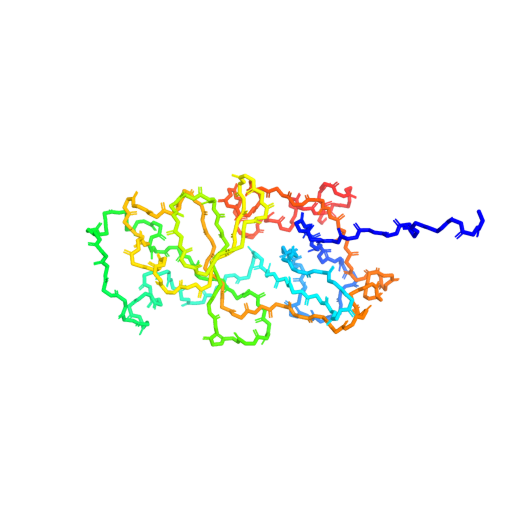 ? -5.994 -13.036 5.154 1.00 48.29 97 ARG A O 1
ATOM 688 N N . GLY A 1 98 ? -7.785 -14.334 5.566 1.00 45.82 98 GLY A N 1
ATOM 689 C CA . GLY A 1 98 ? -7.260 -15.464 4.823 1.00 42.36 98 GLY A CA 1
ATOM 690 C C . GLY A 1 98 ? -7.982 -15.678 3.504 1.00 41.98 98 GLY A C 1
ATOM 691 O O . GLY A 1 98 ? -9.201 -15.499 3.421 1.00 43.43 98 GLY A O 1
ATOM 692 N N . PHE A 1 99 ? -7.219 -16.054 2.474 1.00 40.15 99 PHE A N 1
ATOM 693 C CA . PHE A 1 99 ? -7.727 -16.306 1.120 1.00 38.07 99 PHE A CA 1
ATOM 694 C C . PHE A 1 99 ? -7.132 -17.643 0.662 1.00 38.74 99 PHE A C 1
ATOM 695 O O . PHE A 1 99 ? -5.924 -17.844 0.750 1.00 40.55 99 PHE A O 1
ATOM 703 N N . ILE A 1 100 ? -7.968 -18.558 0.186 1.00 37.82 100 ILE A N 1
ATOM 704 C CA . ILE A 1 100 ? -7.465 -19.853 -0.245 1.00 38.19 100 ILE A CA 1
ATOM 705 C C . ILE A 1 100 ? -7.590 -19.985 -1.769 1.00 39.58 100 ILE A C 1
ATOM 706 O O . ILE A 1 100 ? -8.695 -20.052 -2.324 1.00 40.72 100 ILE A O 1
ATOM 711 N N . LEU A 1 101 ? -6.445 -19.996 -2.442 1.00 38.83 101 LEU A N 1
ATOM 712 C CA . LEU A 1 101 ? -6.387 -20.111 -3.895 1.00 38.07 101 LEU A CA 1
ATOM 713 C C . LEU A 1 101 ? -6.143 -21.597 -4.163 1.00 39.07 101 LEU A C 1
ATOM 714 O O . LEU A 1 101 ? -5.104 -22.146 -3.797 1.00 39.82 101 LEU A O 1
ATOM 719 N N . HIS A 1 102 ? -7.090 -22.259 -4.808 1.00 39.95 102 HIS A N 1
ATOM 720 C CA . HIS A 1 102 ? -6.934 -23.692 -5.010 1.00 41.14 102 HIS A CA 1
ATOM 721 C C . HIS A 1 102 ? -7.576 -24.287 -6.250 1.00 42.60 102 HIS A C 1
ATOM 722 O O . HIS A 1 102 ? -8.263 -23.600 -7.028 1.00 42.64 102 HIS A O 1
ATOM 729 N N . ARG A 1 103 ? -7.342 -25.590 -6.407 1.00 42.78 103 ARG A N 1
ATOM 730 C CA . ARG A 1 103 ? -7.916 -26.354 -7.500 1.00 44.50 103 ARG A CA 1
ATOM 731 C C . ARG A 1 103 ? -9.305 -26.722 -7.026 1.00 46.65 103 ARG A C 1
ATOM 732 O O . ARG A 1 103 ? -9.472 -27.273 -5.935 1.00 46.75 103 ARG A O 1
ATOM 740 N N . PRO A 1 104 ? -10.325 -26.397 -7.827 1.00 48.85 104 PRO A N 1
ATOM 741 C CA . PRO A 1 104 ? -11.716 -26.696 -7.483 1.00 49.69 104 PRO A CA 1
ATOM 742 C C . PRO A 1 104 ? -11.926 -28.154 -7.091 1.00 50.18 104 PRO A C 1
ATOM 743 O O . PRO A 1 104 ? -11.484 -29.063 -7.790 1.00 50.35 104 PRO A O 1
ATOM 747 N N . ARG A 1 105 ? -12.592 -28.371 -5.964 1.00 51.12 105 ARG A N 1
ATOM 748 C CA . ARG A 1 105 ? -12.875 -29.726 -5.490 1.00 51.87 105 ARG A CA 1
ATOM 749 C C . ARG A 1 105 ? -14.321 -29.773 -5.014 1.00 51.42 105 ARG A C 1
ATOM 750 O O . ARG A 1 105 ? -15.233 -29.898 -5.828 1.00 51.30 105 ARG A O 1
ATOM 758 N N . ASP A 1 106 ? -14.533 -29.655 -3.705 1.00 51.09 106 ASP A N 1
ATOM 759 C CA . ASP A 1 106 ? -15.884 -29.683 -3.155 1.00 50.33 106 ASP A CA 1
ATOM 760 C C . ASP A 1 106 ? -16.461 -28.268 -3.101 1.00 49.58 106 ASP A C 1
ATOM 761 O O . ASP A 1 106 ? -15.780 -27.293 -3.418 1.00 50.43 106 ASP A O 1
ATOM 766 N N . HIS A 1 107 ? -17.720 -28.165 -2.691 1.00 48.34 107 HIS A N 1
ATOM 767 C CA . HIS A 1 107 ? -18.393 -26.881 -2.608 1.00 47.43 107 HIS A CA 1
ATOM 768 C C . HIS A 1 107 ? -18.202 -26.215 -1.252 1.00 46.58 107 HIS A C 1
ATOM 769 O O . HIS A 1 107 ? -18.442 -26.811 -0.198 1.00 46.21 107 HIS A O 1
ATOM 776 N N . TYR A 1 108 ? -17.747 -24.968 -1.292 1.00 45.81 108 TYR A N 1
ATOM 777 C CA . TYR A 1 108 ? -17.526 -24.188 -0.080 1.00 44.42 108 TYR A CA 1
ATOM 778 C C . TYR A 1 108 ? -18.422 -22.965 -0.183 1.00 43.96 108 TYR A C 1
ATOM 779 O O . TYR A 1 108 ? -18.713 -22.485 -1.281 1.00 40.89 108 TYR A O 1
ATOM 788 N N . GLU A 1 109 ? -18.872 -22.478 0.965 1.00 45.13 109 GLU A N 1
ATOM 789 C CA . GLU A 1 109 ? -19.770 -21.336 1.015 1.00 46.92 109 GLU A CA 1
ATOM 790 C C . GLU A 1 109 ? -19.279 -20.099 0.274 1.00 46.34 109 GLU A C 1
ATOM 791 O O . GLU A 1 109 ? -19.871 -19.704 -0.723 1.00 47.71 109 GLU A O 1
ATOM 797 N N . SER A 1 110 ? -18.205 -19.479 0.738 1.00 45.11 110 SER A N 1
ATOM 798 C CA . SER A 1 110 ? -17.712 -18.290 0.059 1.00 44.72 110 SER A CA 1
ATOM 799 C C . SER A 1 110 ? -16.624 -18.647 -0.939 1.00 44.59 110 SER A C 1
ATOM 800 O O . SER A 1 110 ? -15.442 -18.704 -0.593 1.00 45.91 110 SER A O 1
ATOM 803 N N . SER A 1 111 ? -17.011 -18.885 -2.181 1.00 42.60 111 SER A N 1
ATOM 804 C CA . SER A 1 111 ? -16.020 -19.239 -3.172 1.00 43.41 111 SER A CA 1
ATOM 805 C C . SER A 1 111 ? -16.303 -18.682 -4.552 1.00 45.10 111 SER A C 1
ATOM 806 O O . SER A 1 111 ? -17.446 -18.642 -5.006 1.00 46.00 111 SER A O 1
ATOM 809 N N . MET A 1 112 ? -15.236 -18.254 -5.215 1.00 46.81 112 MET A N 1
ATOM 810 C CA . MET A 1 112 ? -15.311 -17.679 -6.544 1.00 48.57 112 MET A CA 1
ATOM 811 C C . MET A 1 112 ? -14.494 -18.521 -7.517 1.00 48.55 112 MET A C 1
ATOM 812 O O . MET A 1 112 ? -13.267 -18.543 -7.457 1.00 49.46 112 MET A O 1
ATOM 817 N N . LYS A 1 113 ? -15.172 -19.236 -8.401 1.00 48.40 113 LYS A N 1
ATOM 818 C CA . LYS A 1 113 ? -14.459 -20.048 -9.363 1.00 49.00 113 LYS A CA 1
ATOM 819 C C . LYS A 1 113 ? -13.939 -19.158 -10.481 1.00 49.69 113 LYS A C 1
ATOM 820 O O . LYS A 1 113 ? -14.664 -18.318 -11.007 1.00 48.55 113 LYS A O 1
ATOM 826 N N . MET A 1 114 ? -12.665 -19.334 -10.818 1.00 50.52 114 MET A N 1
ATOM 827 C CA . MET A 1 114 ? -12.031 -18.562 -11.872 1.00 50.11 114 MET A CA 1
ATOM 828 C C . MET A 1 114 ? -11.990 -19.443 -13.120 1.00 52.21 114 MET A C 1
ATOM 829 O O . MET A 1 114 ? -12.459 -19.053 -14.188 1.00 54.05 114 MET A O 1
ATOM 834 N N . THR A 1 115 ? -11.431 -20.638 -12.980 1.00 52.86 115 THR A N 1
ATOM 835 C CA . THR A 1 115 ? -11.338 -21.565 -14.099 1.00 52.95 115 THR A CA 1
ATOM 836 C C . THR A 1 115 ? -11.699 -22.957 -13.620 1.00 54.20 115 THR A C 1
ATOM 837 O O . THR A 1 115 ? -12.065 -23.146 -12.463 1.00 55.50 115 THR A O 1
ATOM 841 N N . ASP A 1 116 ? -11.585 -23.935 -14.507 1.00 53.97 116 ASP A N 1
ATOM 842 C CA . ASP A 1 116 ? -11.892 -25.305 -14.142 1.00 54.63 116 ASP A CA 1
ATOM 843 C C . ASP A 1 116 ? -10.789 -25.808 -13.240 1.00 54.05 116 ASP A C 1
ATOM 844 O O . ASP A 1 116 ? -10.885 -26.899 -12.676 1.00 53.96 116 ASP A O 1
ATOM 849 N N . ASP A 1 117 ? -9.747 -24.994 -13.099 1.00 52.41 117 ASP A N 1
ATOM 850 C CA . ASP A 1 117 ? -8.594 -25.367 -12.299 1.00 50.43 117 ASP A CA 1
ATOM 851 C C . ASP A 1 117 ? -8.169 -24.394 -11.218 1.00 48.19 117 ASP A C 1
ATOM 852 O O . ASP A 1 117 ? -7.253 -24.681 -10.463 1.00 48.29 117 ASP A O 1
ATOM 857 N N . ILE A 1 118 ? -8.822 -23.245 -11.133 1.00 45.71 118 ILE A N 1
ATOM 858 C CA . ILE A 1 118 ? -8.445 -22.272 -10.119 1.00 42.49 118 ILE A CA 1
ATOM 859 C C . ILE A 1 118 ? -9.685 -21.629 -9.523 1.00 41.85 118 ILE A C 1
ATOM 860 O O . ILE A 1 118 ? -10.625 -21.285 -10.243 1.00 40.84 118 ILE A O 1
ATOM 865 N N . ALA A 1 119 ? -9.684 -21.466 -8.207 1.00 39.94 119 ALA A N 1
ATOM 866 C CA . ALA A 1 119 ? -10.806 -20.836 -7.532 1.00 38.66 119 ALA A CA 1
ATOM 867 C C . ALA A 1 119 ? -10.337 -20.156 -6.250 1.00 37.53 119 ALA A C 1
ATOM 868 O O . ALA A 1 119 ? -9.257 -20.440 -5.752 1.00 39.35 119 ALA A O 1
ATOM 870 N N . VAL A 1 120 ? -11.134 -19.242 -5.724 1.00 36.25 120 VAL A N 1
ATOM 871 C CA . VAL A 1 120 ? -10.767 -18.563 -4.488 1.00 36.14 120 VAL A CA 1
ATOM 872 C C . VAL A 1 120 ? -11.904 -18.731 -3.498 1.00 35.39 120 VAL A C 1
ATOM 873 O O . VAL A 1 120 ? -13.042 -18.404 -3.799 1.00 34.91 120 VAL A O 1
ATOM 877 N N . THR A 1 121 ? -11.582 -19.245 -2.319 1.00 34.87 121 THR A N 1
ATOM 878 C CA . THR A 1 121 ? -12.572 -19.472 -1.284 1.00 35.18 121 THR A CA 1
ATOM 879 C C . THR A 1 121 ? -12.263 -18.598 -0.073 1.00 37.25 121 THR A C 1
ATOM 880 O O . THR A 1 121 ? -11.113 -18.529 0.371 1.00 38.55 121 THR A O 1
ATOM 884 N N . THR A 1 122 ? -13.268 -17.928 0.476 1.00 38.36 122 THR A N 1
ATOM 885 C CA . THR A 1 122 ? -13.005 -17.099 1.649 1.00 41.35 122 THR A CA 1
ATOM 886 C C . THR A 1 122 ? -13.807 -17.514 2.876 1.00 42.43 122 THR A C 1
ATOM 887 O O . THR A 1 122 ? -13.732 -16.862 3.911 1.00 44.68 122 THR A O 1
ATOM 891 N N . SER A 1 123 ? -14.581 -18.587 2.770 1.00 42.22 123 SER A N 1
ATOM 892 C CA . SER A 1 123 ? -15.342 -19.054 3.918 1.00 41.82 123 SER A CA 1
ATOM 893 C C . SER A 1 123 ? -14.468 -20.001 4.750 1.00 42.29 123 SER A C 1
ATOM 894 O O . SER A 1 123 ? -13.592 -20.682 4.213 1.00 42.12 123 SER A O 1
ATOM 897 N N . LYS A 1 124 ? -14.703 -20.035 6.059 1.00 42.43 124 LYS A N 1
ATOM 898 C CA . LYS A 1 124 ? -13.928 -20.880 6.967 1.00 42.89 124 LYS A CA 1
ATOM 899 C C . LYS A 1 124 ? -14.146 -22.382 6.795 1.00 42.47 124 LYS A C 1
ATOM 900 O O . LYS A 1 124 ? -13.329 -23.194 7.242 1.00 42.24 124 LYS A O 1
ATOM 906 N N . ASP A 1 125 ? -15.245 -22.758 6.157 1.00 41.80 125 ASP A N 1
ATOM 907 C CA . ASP A 1 125 ? -15.548 -24.166 5.982 1.00 41.42 125 ASP A CA 1
ATOM 908 C C . ASP A 1 125 ? -14.400 -24.956 5.356 1.00 40.94 125 ASP A C 1
ATOM 909 O O . ASP A 1 125 ? -14.181 -26.114 5.710 1.00 41.74 125 ASP A O 1
ATOM 914 N N . ILE A 1 126 ? -13.650 -24.327 4.455 1.00 39.83 126 ILE A N 1
ATOM 915 C CA . ILE A 1 126 ? -12.536 -24.985 3.762 1.00 37.85 126 ILE A CA 1
ATOM 916 C C . ILE A 1 126 ? -11.367 -25.432 4.667 1.00 38.24 126 ILE A C 1
ATOM 917 O O . ILE A 1 126 ? -10.728 -26.462 4.424 1.00 37.41 126 ILE A O 1
ATOM 922 N N . LEU A 1 127 ? -11.101 -24.671 5.720 1.00 38.18 127 LEU A N 1
ATOM 923 C CA . LEU A 1 127 ? -10.013 -25.000 6.638 1.00 38.85 127 LEU A CA 1
ATOM 924 C C . LEU A 1 127 ? -10.170 -26.350 7.338 1.00 40.46 127 LEU A C 1
ATOM 925 O O . LEU A 1 127 ? -9.180 -26.959 7.740 1.00 41.04 127 LEU A O 1
ATOM 930 N N . THR A 1 128 ? -11.403 -26.821 7.494 1.00 41.76 128 THR A N 1
ATOM 931 C CA . THR A 1 128 ? -11.621 -28.094 8.168 1.00 41.53 128 THR A CA 1
ATOM 932 C C . THR A 1 128 ? -11.296 -29.310 7.311 1.00 43.62 128 THR A C 1
ATOM 933 O O . THR A 1 128 ? -11.449 -30.441 7.768 1.00 45.07 128 THR A O 1
ATOM 937 N N . VAL A 1 129 ? -10.854 -29.102 6.073 1.00 45.04 129 VAL A N 1
ATOM 938 C CA . VAL A 1 129 ? -10.498 -30.252 5.241 1.00 46.51 129 VAL A CA 1
ATOM 939 C C . VAL A 1 129 ? -9.018 -30.257 4.920 1.00 47.61 129 VAL A C 1
ATOM 940 O O . VAL A 1 129 ? -8.525 -31.181 4.274 1.00 48.07 129 VAL A O 1
ATOM 944 N N . LEU A 1 130 ? -8.308 -29.226 5.375 1.00 48.92 130 LEU A N 1
ATOM 945 C CA . LEU A 1 130 ? -6.875 -29.124 5.113 1.00 49.59 130 LEU A CA 1
ATOM 946 C C . LEU A 1 130 ? -6.111 -30.177 5.901 1.00 52.01 130 LEU A C 1
ATOM 947 O O . LEU A 1 130 ? -6.395 -30.426 7.076 1.00 53.10 130 LEU A O 1
ATOM 952 N N . GLY A 1 131 ? -5.146 -30.804 5.238 1.00 53.70 131 GLY A N 1
ATOM 953 C CA . GLY A 1 131 ? -4.373 -31.839 5.885 1.00 54.77 131 GLY A CA 1
ATOM 954 C C . GLY A 1 131 ? -5.123 -33.140 5.734 1.00 56.65 131 GLY A C 1
ATOM 955 O O . GLY A 1 131 ? -4.527 -34.212 5.830 1.00 58.97 131 GLY A O 1
ATOM 956 N N . THR A 1 132 ? -6.429 -33.051 5.486 1.00 56.76 132 THR A N 1
ATOM 957 C CA . THR A 1 132 ? -7.259 -34.246 5.321 1.00 57.37 132 THR A CA 1
ATOM 958 C C . THR A 1 132 ? -7.276 -34.683 3.859 1.00 57.16 132 THR A C 1
ATOM 959 O O . THR A 1 132 ? -6.712 -34.014 2.998 1.00 56.87 132 THR A O 1
ATOM 963 N N . GLU A 1 133 ? -7.928 -35.803 3.574 1.00 57.81 133 GLU A N 1
ATOM 964 C CA . GLU A 1 133 ? -7.984 -36.294 2.207 1.00 59.57 133 GLU A CA 1
ATOM 965 C C . GLU A 1 133 ? -9.072 -35.600 1.388 1.00 57.97 133 GLU A C 1
ATOM 966 O O . GLU A 1 133 ? -9.257 -35.889 0.200 1.00 56.27 133 GLU A O 1
ATOM 972 N N . ALA A 1 134 ? -9.778 -34.672 2.028 1.00 56.87 134 ALA A N 1
ATOM 973 C CA . ALA A 1 134 ? -10.846 -33.931 1.364 1.00 55.73 134 ALA A CA 1
ATOM 974 C C . ALA A 1 134 ? -10.364 -32.554 0.931 1.00 54.99 134 ALA A C 1
ATOM 975 O O . ALA A 1 134 ? -11.138 -31.764 0.378 1.00 55.89 134 ALA A O 1
ATOM 977 N N . GLU A 1 135 ? -9.090 -32.266 1.190 1.00 52.56 135 GLU A N 1
ATOM 978 C CA . GLU A 1 135 ? -8.519 -30.979 0.822 1.00 51.40 135 GLU A CA 1
ATOM 979 C C . GLU A 1 135 ? -8.317 -30.899 -0.685 1.00 49.83 135 GLU A C 1
ATOM 980 O O . GLU A 1 135 ? -8.376 -31.913 -1.380 1.00 49.59 135 GLU A O 1
ATOM 986 N N . PRO A 1 136 ? -8.097 -29.684 -1.213 1.00 48.43 136 PRO A N 1
ATOM 987 C CA . PRO A 1 136 ? -7.889 -29.497 -2.650 1.00 48.26 136 PRO A CA 1
ATOM 988 C C . PRO A 1 136 ? -6.594 -30.169 -3.057 1.00 47.87 136 PRO A C 1
ATOM 989 O O . PRO A 1 136 ? -5.701 -30.316 -2.231 1.00 46.87 136 PRO A O 1
ATOM 993 N N . GLU A 1 137 ? -6.489 -30.576 -4.318 1.00 49.26 137 GLU A N 1
ATOM 994 C CA . GLU A 1 137 ? -5.268 -31.224 -4.795 1.00 51.59 137 GLU A CA 1
ATOM 995 C C . GLU A 1 137 ? -4.142 -30.222 -5.051 1.00 50.23 137 GLU A C 1
ATOM 996 O O . GLU A 1 137 ? -3.050 -30.588 -5.490 1.00 50.51 137 GLU A O 1
ATOM 1002 N N . GLY A 1 138 ? -4.422 -28.955 -4.771 1.00 48.52 138 GLY A N 1
ATOM 1003 C CA . GLY A 1 138 ? -3.440 -27.901 -4.947 1.00 45.51 138 GLY A CA 1
ATOM 1004 C C . GLY A 1 138 ? -4.010 -26.619 -4.382 1.00 42.74 138 GLY A C 1
ATOM 1005 O O . GLY A 1 138 ? -5.033 -26.136 -4.861 1.00 44.03 138 GLY A O 1
ATOM 1006 N N . TYR A 1 139 ? -3.379 -26.074 -3.352 1.00 39.62 139 TYR A N 1
ATOM 1007 C CA . TYR A 1 139 ? -3.884 -24.844 -2.768 1.00 38.59 139 TYR A CA 1
ATOM 1008 C C . TYR A 1 139 ? -2.777 -23.991 -2.178 1.00 37.44 139 TYR A C 1
ATOM 1009 O O . TYR A 1 139 ? -1.701 -24.486 -1.868 1.00 37.43 139 TYR A O 1
ATOM 1018 N N . ILE A 1 140 ? -3.056 -22.699 -2.056 1.00 35.41 140 ILE A N 1
ATOM 1019 C CA . ILE A 1 140 ? -2.128 -21.730 -1.494 1.00 35.23 140 ILE A CA 1
ATOM 1020 C C . ILE A 1 140 ? -2.929 -21.035 -0.404 1.00 35.40 140 ILE A C 1
ATOM 1021 O O . ILE A 1 140 ? -4.056 -20.617 -0.650 1.00 35.69 140 ILE A O 1
ATOM 1026 N N . VAL A 1 141 ? -2.380 -20.945 0.803 1.00 35.20 141 VAL A N 1
ATOM 1027 C CA . VAL A 1 141 ? -3.078 -20.266 1.895 1.00 34.97 141 VAL A CA 1
ATOM 1028 C C . VAL A 1 141 ? -2.428 -18.890 2.010 1.00 36.42 141 VAL A C 1
ATOM 1029 O O . VAL A 1 141 ? -1.288 -18.771 2.459 1.00 38.02 141 VAL A O 1
ATOM 1033 N N . ALA A 1 142 ? -3.145 -17.846 1.606 1.00 37.13 142 ALA A N 1
ATOM 1034 C CA . ALA A 1 142 ? -2.575 -16.500 1.620 1.00 37.85 142 ALA A CA 1
ATOM 1035 C C . ALA A 1 142 ? -3.218 -15.514 2.579 1.00 39.06 142 ALA A C 1
ATOM 1036 O O . ALA A 1 142 ? -4.422 -15.312 2.550 1.00 39.83 142 ALA A O 1
ATOM 1038 N N . LEU A 1 143 ? -2.400 -14.879 3.412 1.00 40.10 143 LEU A N 1
ATOM 1039 C CA . LEU A 1 143 ? -2.900 -13.900 4.365 1.00 41.32 143 LEU A CA 1
ATOM 1040 C C . LEU A 1 143 ? -2.733 -12.496 3.796 1.00 43.40 143 LEU A C 1
ATOM 1041 O O . LEU A 1 143 ? -1.615 -12.076 3.468 1.00 45.25 143 LEU A O 1
ATOM 1046 N N . GLY A 1 144 ? -3.843 -11.768 3.690 1.00 45.15 144 GLY A N 1
ATOM 1047 C CA . GLY A 1 144 ? -3.806 -10.422 3.142 1.00 44.83 144 GLY A CA 1
ATOM 1048 C C . GLY A 1 144 ? -3.748 -10.523 1.632 1.00 46.18 144 GLY A C 1
ATOM 1049 O O . GLY A 1 144 ? -3.408 -11.579 1.098 1.00 47.21 144 GLY A O 1
ATOM 1050 N N . TYR A 1 145 ? -4.086 -9.446 0.932 1.00 47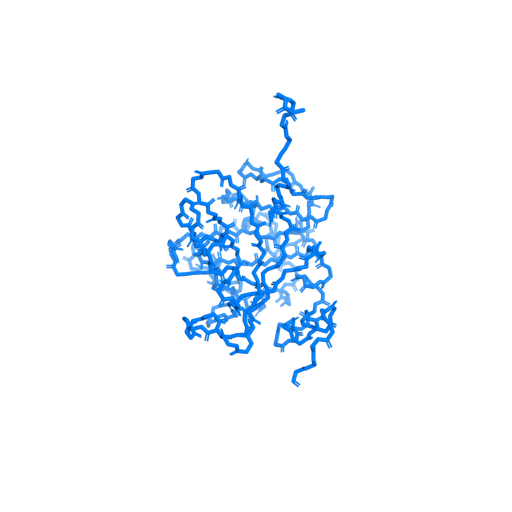.32 145 TYR A N 1
ATOM 1051 C CA . TYR A 1 145 ? -4.056 -9.461 -0.531 1.00 47.78 145 TYR A CA 1
ATOM 1052 C C . TYR A 1 145 ? -3.487 -8.143 -1.057 1.00 47.09 145 TYR A C 1
ATOM 1053 O O . TYR A 1 145 ? -3.257 -7.207 -0.286 1.00 47.35 145 TYR A O 1
ATOM 1062 N N . SER A 1 146 ? -3.248 -8.087 -2.366 1.00 46.78 146 SER A N 1
ATOM 1063 C CA . SER A 1 146 ? -2.706 -6.894 -3.015 1.00 45.88 146 SER A CA 1
ATOM 1064 C C . SER A 1 146 ? -3.855 -6.134 -3.633 1.00 45.53 146 SER A C 1
ATOM 1065 O O . SER A 1 146 ? -4.662 -6.715 -4.345 1.00 46.25 146 SER A O 1
ATOM 1068 N N . GLY A 1 147 ? -3.925 -4.836 -3.373 1.00 47.02 147 GLY A N 1
ATOM 1069 C CA . GLY A 1 147 ? -5.005 -4.039 -3.932 1.00 48.98 147 GLY A CA 1
ATOM 1070 C C . GLY A 1 147 ? -4.588 -2.802 -4.720 1.00 50.13 147 GLY A C 1
ATOM 1071 O O . GLY A 1 147 ? -3.585 -2.154 -4.409 1.00 49.94 147 GLY A O 1
ATOM 1072 N N . TRP A 1 148 ? -5.371 -2.483 -5.748 1.00 52.23 148 TRP A N 1
ATOM 1073 C CA . TRP A 1 148 ? -5.127 -1.324 -6.600 1.00 54.07 148 TRP A CA 1
ATOM 1074 C C . TRP A 1 148 ? -6.407 -0.524 -6.708 1.00 55.83 148 TRP A C 1
ATOM 1075 O O . TRP A 1 148 ? -7.477 -1.092 -6.911 1.00 55.41 148 TRP A O 1
ATOM 1086 N N . SER A 1 149 ? -6.286 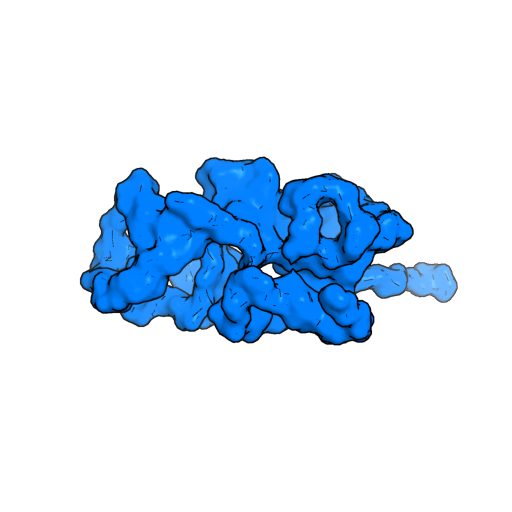0.794 -6.583 1.00 58.37 149 SER A N 1
ATOM 1087 C CA . SER A 1 149 ? -7.431 1.701 -6.681 1.00 59.77 149 SER A CA 1
ATOM 1088 C C . SER A 1 149 ? -7.840 1.901 -8.140 1.00 60.68 149 SER A C 1
ATOM 1089 O O . SER A 1 149 ? -7.037 1.685 -9.055 1.00 60.39 149 SER A O 1
ATOM 1092 N N . ALA A 1 150 ? -9.088 2.327 -8.334 1.00 61.41 150 ALA A N 1
ATOM 1093 C CA . ALA A 1 150 ? -9.666 2.608 -9.650 1.00 61.63 150 ALA A CA 1
ATOM 1094 C C . ALA A 1 150 ? -8.851 2.150 -10.855 1.00 62.43 150 ALA A C 1
ATOM 1095 O O . ALA A 1 150 ? -9.062 1.053 -11.378 1.00 64.63 150 ALA A O 1
ATOM 1097 N N . GLY A 1 151 ? -7.931 2.993 -11.311 1.00 60.87 151 GLY A N 1
ATOM 1098 C CA . GLY A 1 151 ? -7.135 2.615 -12.460 1.00 59.88 151 GLY A CA 1
ATOM 1099 C C . GLY A 1 151 ? -5.646 2.582 -12.208 1.00 60.84 151 GLY A C 1
ATOM 1100 O O . GLY A 1 151 ? -4.871 2.574 -13.166 1.00 60.78 151 GLY A O 1
ATOM 1101 N N . GLN A 1 152 ? -5.237 2.563 -10.937 1.00 61.31 152 GLN A N 1
ATOM 1102 C CA . GLN A 1 152 ? -3.813 2.537 -10.595 1.00 61.67 152 GLN A CA 1
ATOM 1103 C C . GLN A 1 152 ? -3.139 1.317 -11.217 1.00 62.58 152 GLN A C 1
ATOM 1104 O O . GLN A 1 152 ? -1.933 1.330 -11.497 1.00 61.56 152 GLN A O 1
ATOM 1106 N N . LEU A 1 153 ? -3.914 0.258 -11.440 1.00 63.71 153 LEU A N 1
ATOM 1107 C CA . LEU A 1 153 ? -3.341 -0.929 -12.054 1.00 64.14 153 LEU A CA 1
ATOM 1108 C C . LEU A 1 153 ? -2.813 -0.513 -13.428 1.00 64.78 153 LEU A C 1
ATOM 1109 O O . LEU A 1 153 ? -1.596 -0.495 -13.659 1.00 64.54 153 LEU A O 1
ATOM 1114 N N . GLU A 1 154 ? -3.733 -0.149 -14.322 1.00 65.10 154 GLU A N 1
ATOM 1115 C CA . GLU A 1 154 ? -3.378 0.286 -15.672 1.00 65.35 154 GLU A CA 1
ATOM 1116 C C . GLU A 1 154 ? -2.122 1.155 -15.659 1.00 65.52 154 GLU A C 1
ATOM 1117 O O . GLU A 1 154 ? -1.166 0.901 -16.397 1.00 67.09 154 GLU A O 1
ATOM 1123 N N . VAL A 1 155 ? -2.132 2.181 -14.813 1.00 64.41 155 VAL A N 1
ATOM 1124 C CA . VAL A 1 155 ? -1.000 3.095 -14.690 1.00 62.79 155 VAL A CA 1
ATOM 1125 C C . VAL A 1 155 ? 0.319 2.370 -14.447 1.00 62.91 155 VAL A C 1
ATOM 1126 O O . VAL A 1 155 ? 1.234 2.431 -15.275 1.00 63.66 155 VAL A O 1
ATOM 1130 N N . GLU A 1 156 ? 0.417 1.684 -13.312 1.00 61.58 156 GLU A N 1
ATOM 1131 C CA . GLU A 1 156 ? 1.637 0.964 -12.975 1.00 60.05 156 GLU A CA 1
ATOM 1132 C C . GLU A 1 156 ? 2.090 0.070 -14.126 1.00 59.45 156 GLU A C 1
ATOM 1133 O O . GLU A 1 156 ? 3.278 -0.219 -14.268 1.00 58.24 156 GLU A O 1
ATOM 1139 N N . LEU A 1 157 ? 1.138 -0.367 -14.945 1.00 58.94 157 LEU A N 1
ATOM 1140 C CA . LEU A 1 157 ? 1.453 -1.212 -16.092 1.00 59.55 157 LEU A CA 1
ATOM 1141 C C . LEU A 1 157 ? 2.252 -0.419 -17.117 1.00 60.50 157 LEU A C 1
ATOM 1142 O O . LEU A 1 157 ? 3.350 -0.821 -17.535 1.00 60.96 157 LEU A O 1
ATOM 1147 N N . THR A 1 158 ? 1.686 0.713 -17.516 1.00 59.68 158 THR A N 1
ATOM 1148 C CA . THR A 1 158 ? 2.327 1.580 -18.480 1.00 59.47 158 THR A CA 1
ATOM 1149 C C . THR A 1 158 ? 3.588 2.194 -17.862 1.00 59.37 158 THR A C 1
ATOM 1150 O O . THR A 1 158 ? 4.394 2.817 -18.558 1.00 58.95 158 THR A O 1
ATOM 1154 N N . GLU A 1 159 ? 3.756 2.012 -16.553 1.00 59.07 159 GLU A N 1
ATOM 1155 C CA . GLU A 1 159 ? 4.934 2.530 -15.850 1.00 58.01 159 GLU A CA 1
ATOM 1156 C C . GLU A 1 159 ? 6.104 1.536 -15.871 1.00 56.42 159 GLU A C 1
ATOM 1157 O O . GLU A 1 159 ? 7.072 1.690 -15.119 1.00 54.31 159 GLU A O 1
ATOM 1163 N N . ASN A 1 160 ? 6.005 0.513 -16.718 1.00 54.66 160 ASN A N 1
ATOM 1164 C CA . ASN A 1 160 ? 7.070 -0.477 -16.833 1.00 54.01 160 ASN A CA 1
ATOM 1165 C C . ASN A 1 160 ? 7.269 -1.285 -15.553 1.00 54.20 160 ASN A C 1
ATOM 1166 O O . ASN A 1 160 ? 8.260 -2.010 -15.430 1.00 55.34 160 ASN A O 1
ATOM 1171 N N . SER A 1 161 ? 6.353 -1.163 -14.596 1.00 52.38 161 SER A N 1
ATOM 1172 C CA . SER A 1 161 ? 6.495 -1.890 -13.341 1.00 48.82 161 SER A CA 1
ATOM 1173 C C . SER A 1 161 ? 6.217 -3.380 -13.465 1.00 47.99 161 SER A C 1
ATOM 1174 O O . SER A 1 161 ? 6.901 -4.192 -12.850 1.00 49.11 161 SER A O 1
ATOM 1177 N N . TRP A 1 162 ? 5.223 -3.753 -14.258 1.00 46.35 162 TRP A N 1
ATOM 1178 C CA . TRP A 1 162 ? 4.914 -5.164 -14.40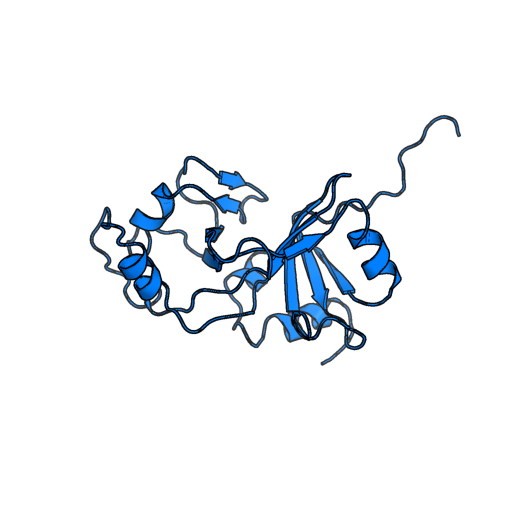4 1.00 44.66 162 TRP A CA 1
ATOM 1179 C C . TRP A 1 162 ? 4.863 -5.637 -15.849 1.00 45.60 162 TRP A C 1
ATOM 1180 O O . TRP A 1 162 ? 4.949 -4.848 -16.797 1.00 46.20 162 TRP A O 1
ATOM 1191 N N . LEU A 1 163 ? 4.742 -6.954 -15.984 1.00 45.20 163 LEU A N 1
ATOM 1192 C CA . LEU A 1 163 ? 4.598 -7.637 -17.258 1.00 44.96 163 LEU A CA 1
ATOM 1193 C C . LEU A 1 163 ? 3.435 -8.536 -16.929 1.00 44.86 163 LEU A C 1
ATOM 1194 O O . LEU A 1 163 ? 3.233 -8.857 -15.766 1.00 47.04 163 LEU A O 1
ATOM 1199 N N . THR A 1 164 ? 2.662 -8.946 -17.919 1.00 44.39 164 THR A N 1
ATOM 1200 C CA . THR A 1 164 ? 1.517 -9.791 -17.621 1.00 43.69 164 THR A CA 1
ATOM 1201 C C . THR A 1 164 ? 1.392 -10.986 -18.568 1.00 44.50 164 THR A C 1
ATOM 1202 O O . THR A 1 164 ? 1.649 -10.873 -19.764 1.00 44.97 164 THR A O 1
ATOM 1206 N N . ILE A 1 165 ? 1.022 -12.139 -18.020 1.00 44.60 165 ILE A N 1
ATOM 1207 C CA . ILE A 1 165 ? 0.828 -13.346 -18.821 1.00 44.62 165 ILE A CA 1
ATOM 1208 C C . ILE A 1 165 ? -0.471 -13.978 -18.318 1.00 44.59 165 ILE A C 1
ATOM 1209 O O . ILE A 1 165 ? -0.876 -13.742 -17.182 1.00 45.59 165 ILE A O 1
ATOM 1211 N N . GLU A 1 166 ? -1.151 -14.745 -19.159 1.00 45.23 166 GLU A N 1
ATOM 1212 C CA . GLU A 1 166 ? -2.382 -15.392 -18.718 1.00 47.01 166 GLU A CA 1
ATOM 1213 C C . GLU A 1 166 ? -1.985 -16.454 -17.690 1.00 46.91 166 GLU A C 1
ATOM 1214 O O . GLU A 1 166 ? -1.037 -17.207 -17.898 1.00 46.98 166 GLU A O 1
ATOM 1216 N N . ALA A 1 167 ? -2.703 -16.510 -16.578 1.00 47.87 167 ALA A N 1
ATOM 1217 C CA . ALA A 1 167 ? -2.384 -17.467 -15.525 1.00 50.09 167 ALA A CA 1
ATOM 1218 C C . ALA A 1 167 ? -2.754 -18.924 -15.828 1.00 50.89 167 ALA A C 1
ATOM 1219 O O . ALA A 1 167 ? -3.690 -19.210 -16.584 1.00 52.25 167 ALA A O 1
ATOM 1221 N N . ASP A 1 168 ? -1.995 -19.839 -15.231 1.00 49.85 168 ASP A N 1
ATOM 1222 C CA . ASP A 1 168 ? -2.230 -21.267 -15.383 1.00 49.52 168 ASP A CA 1
ATOM 1223 C C . ASP A 1 168 ? -1.928 -21.895 -14.021 1.00 49.33 168 ASP A C 1
ATOM 1224 O O . ASP A 1 168 ? -1.075 -21.405 -13.277 1.00 49.16 168 ASP A O 1
ATOM 1229 N N . PRO A 1 169 ? -2.617 -22.997 -13.684 1.00 49.11 169 PRO A N 1
ATOM 1230 C CA . PRO A 1 169 ? -2.456 -23.715 -12.414 1.00 48.90 169 PRO A CA 1
ATOM 1231 C C . PRO A 1 169 ? -1.073 -24.255 -12.048 1.00 48.13 169 PRO A C 1
ATOM 1232 O O . PRO A 1 169 ? -0.678 -24.184 -10.881 1.00 48.22 169 PRO A O 1
ATOM 1236 N N . GLU A 1 170 ? -0.344 -24.796 -13.022 1.00 47.50 170 GLU A N 1
ATOM 1237 C CA . GLU A 1 170 ? 0.986 -25.354 -12.755 1.00 47.12 170 GLU A CA 1
ATOM 1238 C C . GLU A 1 170 ? 1.950 -24.395 -12.066 1.00 44.66 170 GLU A C 1
ATOM 1239 O O . GLU A 1 170 ? 2.736 -24.811 -11.218 1.00 44.09 170 GLU A O 1
ATOM 1245 N N . LEU A 1 171 ? 1.892 -23.117 -12.420 1.00 41.95 171 LEU A N 1
ATOM 1246 C CA . LEU A 1 171 ? 2.766 -22.132 -11.805 1.00 40.82 171 LEU A CA 1
ATOM 1247 C C . LEU A 1 171 ? 2.356 -21.856 -10.355 1.00 40.49 171 LEU A C 1
ATOM 1248 O O . LEU A 1 171 ? 3.196 -21.600 -9.491 1.00 41.39 171 LEU A O 1
ATOM 1253 N N . ILE A 1 172 ? 1.058 -21.906 -10.090 1.00 39.87 172 ILE A N 1
ATOM 1254 C CA . ILE A 1 172 ? 0.551 -21.639 -8.751 1.00 39.37 172 ILE A CA 1
ATOM 1255 C C . ILE A 1 172 ? 0.718 -22.794 -7.778 1.00 38.77 172 ILE A C 1
ATOM 1256 O O . ILE A 1 172 ? 1.070 -22.580 -6.617 1.00 36.34 172 ILE A O 1
ATOM 1261 N N . PHE A 1 173 ? 0.461 -24.013 -8.252 1.00 38.64 173 PHE A N 1
ATOM 1262 C CA . PHE A 1 173 ? 0.526 -25.180 -7.382 1.00 39.22 173 PHE A CA 1
ATOM 1263 C C . PHE A 1 173 ? 1.643 -26.195 -7.629 1.00 39.40 173 PHE A C 1
ATOM 1264 O O . PHE A 1 173 ? 1.977 -26.961 -6.721 1.00 41.30 173 PHE A O 1
ATOM 1272 N N . ASN A 1 174 ? 2.217 -26.227 -8.828 1.00 38.17 174 ASN A N 1
ATOM 1273 C CA . ASN A 1 174 ? 3.267 -27.210 -9.102 1.00 38.46 174 ASN A CA 1
ATOM 1274 C C . ASN A 1 174 ? 4.605 -26.608 -9.499 1.00 39.23 174 ASN A C 1
ATOM 1275 O O . ASN A 1 174 ? 5.246 -27.080 -10.435 1.00 40.87 174 ASN A O 1
ATOM 1280 N N . THR A 1 175 ? 5.036 -25.573 -8.792 1.00 38.11 175 THR A N 1
ATOM 1281 C CA . THR A 1 175 ? 6.302 -24.949 -9.119 1.00 37.95 175 THR A CA 1
ATOM 1282 C C . THR A 1 175 ? 6.961 -24.443 -7.865 1.00 37.54 175 THR A C 1
ATOM 1283 O O . THR A 1 175 ? 6.350 -23.714 -7.093 1.00 37.28 175 THR A O 1
ATOM 1287 N N . PRO A 1 176 ? 8.220 -24.846 -7.629 1.00 38.63 176 PRO A N 1
ATOM 1288 C CA . PRO A 1 176 ? 8.939 -24.401 -6.429 1.00 39.10 176 PRO A CA 1
ATOM 1289 C C . PRO A 1 176 ? 8.778 -22.898 -6.239 1.00 39.23 176 PRO A C 1
ATOM 1290 O O . PRO A 1 176 ? 9.067 -22.109 -7.141 1.00 39.53 176 PRO A O 1
ATOM 1294 N N . VAL A 1 177 ? 8.298 -22.513 -5.067 1.00 39.31 177 VAL A N 1
ATOM 1295 C CA . VAL A 1 177 ? 8.058 -21.118 -4.767 1.00 41.31 177 VAL A CA 1
ATOM 1296 C C . VAL A 1 177 ? 9.145 -20.202 -5.298 1.00 42.35 177 VAL A C 1
ATOM 1297 O O . VAL A 1 177 ? 8.892 -19.407 -6.196 1.00 44.11 177 VAL A O 1
ATOM 1301 N N . HIS A 1 178 ? 10.356 -20.318 -4.776 1.00 43.77 178 HIS A N 1
ATOM 1302 C CA . HIS A 1 178 ? 11.457 -19.461 -5.237 1.00 47.06 178 HIS A CA 1
ATOM 1303 C C . HIS A 1 178 ? 11.772 -19.575 -6.744 1.00 45.92 178 HIS A C 1
ATOM 1304 O O . HIS A 1 178 ? 12.726 -18.966 -7.224 1.00 44.33 178 HIS A O 1
ATOM 1311 N N . GLU A 1 179 ? 10.969 -20.342 -7.479 1.00 45.87 179 GLU A N 1
ATOM 1312 C CA . GLU A 1 179 ? 11.171 -20.548 -8.916 1.00 46.65 179 GLU A CA 1
ATOM 1313 C C . GLU A 1 179 ? 10.078 -19.971 -9.789 1.00 46.78 179 GLU A C 1
ATOM 1314 O O . GLU A 1 179 ? 10.252 -19.820 -11.000 1.00 46.29 179 GLU A O 1
ATOM 1320 N N . LYS A 1 180 ? 8.942 -19.677 -9.171 1.00 45.87 180 LYS A N 1
ATOM 1321 C CA . LYS A 1 180 ? 7.804 -19.142 -9.887 1.00 43.99 180 LYS A CA 1
ATOM 1322 C C . LYS A 1 180 ? 8.153 -17.940 -10.757 1.00 44.89 180 LYS A C 1
ATOM 1323 O O . LYS A 1 180 ? 7.839 -17.932 -11.948 1.00 46.58 180 LYS A O 1
ATOM 1329 N N . TRP A 1 181 ? 8.815 -16.938 -10.179 1.00 44.30 181 TRP A N 1
ATOM 1330 C CA . TRP A 1 181 ? 9.181 -15.726 -10.911 1.00 43.72 181 TRP A CA 1
ATOM 1331 C C . TRP A 1 181 ? 9.992 -16.025 -12.155 1.00 44.37 181 TRP A C 1
ATOM 1332 O O . TRP A 1 181 ? 9.591 -15.704 -13.270 1.00 43.01 181 TRP A O 1
ATOM 1343 N N . GLN A 1 182 ? 11.151 -16.634 -11.952 1.00 47.39 182 GLN A N 1
ATOM 1344 C CA . GLN A 1 182 ? 12.036 -16.976 -13.054 1.00 49.97 182 GLN A CA 1
ATOM 1345 C C . GLN A 1 182 ? 11.261 -17.667 -14.168 1.00 51.07 182 GLN A C 1
ATOM 1346 O O . GLN A 1 182 ? 11.387 -17.311 -15.341 1.00 52.57 182 GLN A O 1
ATOM 1352 N N . LYS A 1 183 ? 10.432 -18.638 -13.806 1.00 51.66 183 LYS A N 1
ATOM 1353 C CA . LYS A 1 183 ? 9.669 -19.354 -14.815 1.00 51.99 183 LYS A CA 1
ATOM 1354 C C . LYS A 1 183 ? 8.599 -18.477 -15.439 1.00 50.68 183 LYS A C 1
ATOM 1355 O O . LYS A 1 183 ? 8.103 -18.770 -16.519 1.00 50.19 183 LYS A O 1
ATOM 1361 N N . ALA A 1 184 ? 8.258 -17.384 -14.773 1.00 49.85 184 ALA A N 1
ATOM 1362 C CA . ALA A 1 184 ? 7.248 -16.490 -15.303 1.00 48.36 184 ALA A CA 1
ATOM 1363 C C . ALA A 1 184 ? 7.854 -15.598 -16.372 1.00 49.19 184 ALA A C 1
ATOM 1364 O O . ALA A 1 184 ? 7.478 -15.694 -17.539 1.00 47.62 184 ALA A O 1
ATOM 1366 N N . ILE A 1 185 ? 8.800 -14.741 -15.986 1.00 51.22 185 ILE A N 1
ATOM 1367 C CA . ILE A 1 185 ? 9.429 -13.831 -16.949 1.00 52.74 185 ILE A CA 1
ATOM 1368 C C . ILE A 1 185 ? 9.937 -14.626 -18.131 1.00 54.18 185 ILE A C 1
ATOM 1369 O O . ILE A 1 185 ? 10.096 -14.100 -19.226 1.00 54.66 185 ILE A O 1
ATOM 1374 N N . GLN A 1 186 ? 10.189 -15.905 -17.898 1.00 56.27 186 GLN A N 1
ATOM 1375 C CA . GLN A 1 186 ? 10.675 -16.769 -18.954 1.00 58.65 186 GLN A CA 1
ATOM 1376 C C . GLN A 1 186 ? 9.671 -16.755 -20.100 1.00 59.08 186 GLN A C 1
ATOM 1377 O O . GLN A 1 186 ? 10.035 -16.517 -21.250 1.00 59.73 186 GLN A O 1
ATOM 1383 N N . LYS A 1 187 ? 8.401 -16.975 -19.772 1.00 59.65 187 LYS A N 1
ATOM 1384 C CA . LYS A 1 187 ? 7.345 -17.008 -20.776 1.00 60.00 187 LYS A CA 1
ATOM 1385 C C . LYS A 1 187 ? 7.187 -15.655 -21.466 1.00 60.14 187 LYS A C 1
ATOM 1386 O O . LYS A 1 187 ? 6.462 -15.531 -22.448 1.00 60.40 187 LYS A O 1
ATOM 1392 N N . LEU A 1 188 ? 7.881 -14.645 -20.960 1.00 60.85 188 LEU A N 1
ATOM 1393 C CA . LEU A 1 188 ? 7.800 -13.313 -21.539 1.00 61.63 188 LEU A CA 1
ATOM 1394 C C . LEU A 1 188 ? 9.078 -12.958 -22.299 1.00 62.97 188 LEU A C 1
ATOM 1395 O O . LEU A 1 188 ? 9.246 -11.823 -22.749 1.00 63.89 188 LEU A O 1
ATOM 1400 N N . GLY A 1 189 ? 9.975 -13.929 -22.448 1.00 63.30 189 GLY A N 1
ATOM 1401 C CA . GLY A 1 189 ? 11.216 -13.679 -23.159 1.00 63.71 189 GLY A CA 1
ATOM 1402 C C . GLY A 1 189 ? 12.379 -13.284 -22.263 1.00 64.92 189 GLY A C 1
ATOM 1403 O O . GLY A 1 189 ? 13.444 -13.900 -22.315 1.00 66.29 189 GLY A O 1
ATOM 1404 N N . ILE A 1 190 ? 12.184 -12.259 -21.438 1.00 65.10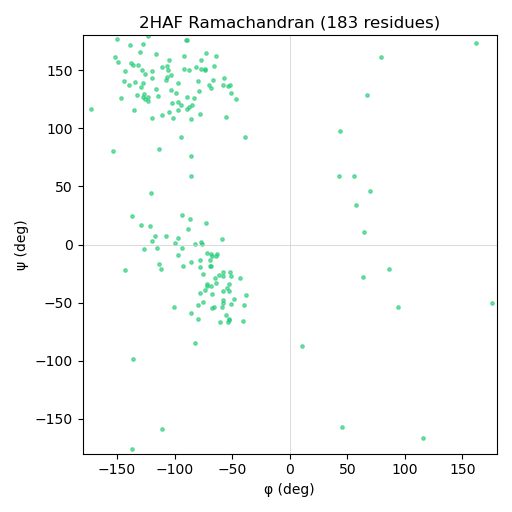 190 ILE A N 1
ATOM 1405 C CA . ILE A 1 190 ? 13.232 -11.790 -20.534 1.00 66.01 190 ILE A CA 1
ATOM 1406 C C . ILE A 1 190 ? 13.814 -12.940 -19.710 1.00 67.20 190 ILE A C 1
ATOM 1407 O O . ILE A 1 190 ? 13.079 -13.792 -19.216 1.00 68.01 190 ILE A O 1
ATOM 1412 N N . SER A 1 191 ? 15.135 -12.964 -19.564 1.00 68.59 191 SER A N 1
ATOM 1413 C CA . SER A 1 191 ? 15.787 -14.002 -18.770 1.00 69.69 191 SER A CA 1
ATOM 1414 C C . SER A 1 191 ? 16.261 -13.400 -17.451 1.00 69.86 191 SER A C 1
ATOM 1415 O O . SER A 1 191 ? 16.677 -12.243 -17.400 1.00 70.30 191 SER A O 1
ATOM 1418 N N . PRO A 1 192 ? 16.192 -14.178 -16.363 1.00 70.03 192 PRO A N 1
ATOM 1419 C CA . PRO A 1 192 ? 16.604 -13.735 -15.025 1.00 70.19 192 PRO A CA 1
ATOM 1420 C C . PRO A 1 192 ? 18.005 -13.151 -14.949 1.00 70.88 192 PRO A C 1
ATOM 1421 O O . PRO A 1 192 ? 18.724 -13.190 -15.978 1.00 70.77 192 PRO A O 1
#

Sequence (185 aa):
SDIEVGHSMNLTNHFLVAMPSMKDPYFKRSVIYICEHNQDGAMGLMINAPIDITVGGMLKQVDIEPAYPQSHQENLKKPVFNGGPVSEDRGFILHRPRDHYESSMKMTDDIAVTTSKDILTVLGTEAEPEGYIVALGYSGWSAGQLEVELTENSWLTIEADPELIFNTPVHEKWQKAIQKLGISP

InterPro domains:
  IPR003774 AlgH-like [MF_00758] (1-187)
  IPR003774 AlgH-like [PF02622] (12-174)
  IPR003774 AlgH-like [PTHR30327] (2-186)

Nearest PDB structures (foldseek):
  2haf-assembly1_A  TM=1.005E+00  e=1.704E-38  Vibrio cholerae
  2ew0-assembly1_A  TM=9.257E-01  e=1.781E-17  Acinetobacter baylyi ADP1
  2mui-assembly1_A  TM=8.216E-01  e=5.132E-17  Pseudomonas aeruginosa PAO1
  2do8-assembly1_A  TM=7.401E-01  e=1.369E-14  [Haemophilus] ducreyi
  2gzo-assembly1_A  TM=6.967E-01  e=2.591E-13  Shewanella oneidensis

Organism: Vibrio cholerae serotype O1 (strain ATCC 39315 / El Tor Inaba N16961) (NCBI:txid243277)